Protein AF-A0A7K0CVR2-F1 (afdb_monomer_lite)

Organism: NCBI:txid2585198

Secondary structure (DSSP, 8-state):
----------HHHHHHHHT-TTS-HHHHHHHHHHHHHHHHHHSPPTT--TTTTSS-HHHHHHHHHHHHHHHHHHHHHHHHHHHHHHHHHHHHHHHHHHHHHHHHHHHHHHHHHHHHHHHHHHHHTTPEEPGGG-EE--HHHHHH--SPTTHHHHHHHHHHHHHHHHHHHHHHHHHHHHHHHHHHHT--TT--S--HHHHHHHHTT---SHHHHHHHHHS-SSHHHHHHHHHHHHHHHHHH-TTTTS-S--

Foldseek 3Di:
DPPPPPLPDDLVNLLVVLLDPPDDLVNLVVVLVVLVVVLCVQDPPPPPPPRPPVDDPSRNVSSVSNNVSSVVSSVVVVVVVVVVVVVVLLVVLLVQLLVLVVVLVVCLVVLVVQLVVLVVVLVVVPWDADPLQQTHDDPVCVVPPPDDPCPVVVVNVVSSVSNNVSSVVNVVSLVVSLVSNCVSQQQDPVRDDARVSLLVCLLVVHQPLVSLVVVLVPDDPDPNNVSNVVSNVSNVVSNVCSPPPPPDDD

Radius of gyration: 34.26 Å; chains: 1; bounding box: 83×32×108 Å

Sequence (250 aa):
MSDEIDLSVTLEQYLQVFRQPGLRREELQSLRESVGHFLDIASPPEGQELLRGAIAPDSLSLALQLERALDHALAERDAAEREHQRRVDIRARMIAAMDALDEFMRDMPGLAKKEIAVGTLVLDEGFELLEGGLVRITEAQEAASDLAPGALEDRRAELEDRMSAAVAARAELMLSSIAALREALGYSADGTGMPW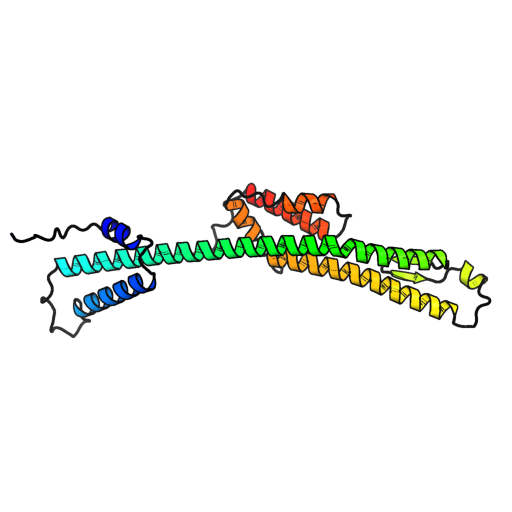VIAELAADGLDVAEPFAGTAAILPDCPLKELLTQIIADAALAQAFPNSHSTEGG

Structure (mmCIF, N/CA/C/O backbone):
data_AF-A0A7K0CVR2-F1
#
_entry.id   AF-A0A7K0CVR2-F1
#
loop_
_atom_site.group_PDB
_atom_site.id
_atom_site.type_symbol
_atom_site.label_atom_id
_atom_site.label_alt_id
_atom_site.label_comp_id
_atom_site.label_asym_id
_atom_site.label_entity_id
_atom_site.label_seq_id
_atom_site.pdbx_PDB_ins_code
_atom_site.Cartn_x
_atom_site.Cartn_y
_atom_site.Cartn_z
_atom_site.occupancy
_atom_site.B_iso_or_equiv
_atom_site.auth_seq_id
_atom_site.auth_comp_id
_atom_site.auth_asym_id
_atom_site.auth_atom_id
_atom_site.pdbx_PDB_model_num
ATOM 1 N N . MET A 1 1 ? 34.428 -14.591 -61.248 1.00 34.22 1 MET A N 1
ATOM 2 C CA . MET A 1 1 ? 33.323 -14.207 -60.353 1.00 34.22 1 MET A CA 1
ATOM 3 C C . MET A 1 1 ? 33.954 -13.988 -59.001 1.00 34.22 1 MET A C 1
ATOM 5 O O . MET A 1 1 ? 34.132 -14.941 -58.258 1.00 34.22 1 MET A O 1
ATOM 9 N N . SER A 1 2 ? 34.448 -12.774 -58.785 1.00 35.22 2 SER A N 1
ATOM 10 C CA . SER A 1 2 ? 34.873 -12.330 -57.465 1.00 35.22 2 SER A CA 1
ATOM 11 C C . SER A 1 2 ? 33.651 -11.629 -56.902 1.00 35.22 2 SER A C 1
ATOM 13 O O . SER A 1 2 ? 33.237 -10.625 -57.476 1.00 35.22 2 SER A O 1
ATOM 15 N N . ASP A 1 3 ? 33.022 -12.228 -55.894 1.00 37.28 3 ASP A N 1
ATOM 16 C CA . ASP A 1 3 ? 32.055 -11.527 -55.053 1.00 37.28 3 ASP A CA 1
ATOM 17 C C . ASP A 1 3 ? 32.840 -10.406 -54.374 1.00 37.28 3 ASP A C 1
ATOM 19 O O . ASP A 1 3 ? 33.599 -10.624 -53.428 1.00 37.28 3 ASP A O 1
ATOM 23 N N . GLU A 1 4 ? 32.764 -9.219 -54.961 1.00 38.03 4 GLU A N 1
ATOM 24 C CA . GLU A 1 4 ? 33.200 -7.986 -54.336 1.00 38.03 4 GLU A CA 1
ATOM 25 C C . GLU A 1 4 ? 32.196 -7.759 -53.207 1.00 38.03 4 GLU A C 1
ATOM 27 O O . GLU A 1 4 ? 31.065 -7.338 -53.438 1.00 38.03 4 GLU A O 1
ATOM 32 N N . ILE A 1 5 ? 32.559 -8.199 -51.998 1.00 45.00 5 ILE A N 1
ATOM 33 C CA . ILE A 1 5 ? 31.788 -7.909 -50.791 1.00 45.00 5 ILE A CA 1
ATOM 34 C C . ILE A 1 5 ? 31.629 -6.391 -50.774 1.00 45.00 5 ILE A C 1
ATOM 36 O O . ILE A 1 5 ? 32.623 -5.671 -50.721 1.00 45.00 5 ILE A O 1
ATOM 40 N N . ASP A 1 6 ? 30.396 -5.912 -50.890 1.00 46.91 6 ASP A N 1
ATOM 41 C CA . ASP A 1 6 ? 30.087 -4.489 -50.887 1.00 46.91 6 ASP A CA 1
ATOM 42 C C . ASP A 1 6 ? 30.310 -3.960 -49.460 1.00 46.91 6 ASP A C 1
ATOM 44 O O . ASP A 1 6 ? 29.455 -4.081 -48.581 1.00 46.91 6 ASP A O 1
ATOM 48 N N . LEU A 1 7 ? 31.527 -3.476 -49.183 1.00 52.12 7 LEU A N 1
ATOM 49 C CA . LEU A 1 7 ? 31.986 -3.069 -47.846 1.00 52.12 7 LEU A CA 1
ATOM 50 C C . LEU A 1 7 ? 31.358 -1.739 -47.380 1.00 52.12 7 LEU A C 1
ATOM 52 O O . LEU A 1 7 ? 31.732 -1.224 -46.328 1.00 52.12 7 LEU A O 1
ATOM 56 N N . SER A 1 8 ? 30.386 -1.175 -48.105 1.00 54.56 8 SER A N 1
ATOM 57 C CA . SER A 1 8 ? 29.612 -0.009 -47.661 1.00 54.56 8 SER A CA 1
ATOM 58 C C . SER A 1 8 ? 28.404 -0.403 -46.804 1.00 54.56 8 SER A C 1
ATOM 60 O O . SER A 1 8 ? 27.292 0.084 -47.023 1.00 54.56 8 SER A O 1
ATOM 62 N N . VAL A 1 9 ? 28.593 -1.298 -45.830 1.00 61.41 9 VAL A N 1
ATOM 63 C CA . VAL A 1 9 ? 27.527 -1.605 -44.870 1.00 61.41 9 VAL A CA 1
ATOM 64 C C . VAL A 1 9 ? 27.327 -0.385 -43.980 1.00 61.41 9 VAL A C 1
ATOM 66 O O . VAL A 1 9 ? 28.235 0.056 -43.280 1.00 61.41 9 VAL A O 1
ATOM 69 N N . THR A 1 10 ? 26.136 0.199 -44.029 1.00 72.56 10 THR A N 1
ATOM 70 C CA . THR A 1 10 ? 25.796 1.350 -43.184 1.00 72.56 10 THR A CA 1
ATOM 71 C C . THR A 1 10 ? 25.536 0.889 -41.748 1.00 72.56 10 THR A C 1
ATOM 73 O O . THR A 1 10 ? 25.015 -0.203 -41.529 1.00 72.56 10 THR A O 1
ATOM 76 N N . LEU A 1 11 ? 25.845 1.731 -40.755 1.00 71.25 11 LEU A N 1
ATOM 77 C CA . LEU A 1 11 ? 25.557 1.470 -39.335 1.00 71.25 11 LEU A CA 1
ATOM 78 C C . LEU A 1 11 ? 24.109 0.980 -39.112 1.00 71.25 11 LEU A C 1
ATOM 80 O O . LEU A 1 11 ? 23.881 0.046 -38.350 1.00 71.25 11 LEU A O 1
ATOM 84 N N . GLU A 1 12 ? 23.146 1.555 -39.837 1.00 74.12 12 GLU A N 1
ATOM 85 C CA . GLU A 1 12 ? 21.726 1.198 -39.746 1.00 74.12 12 GLU A CA 1
ATOM 86 C C . GLU A 1 12 ? 21.432 -0.243 -40.199 1.00 74.12 12 GLU A C 1
ATOM 88 O O . GLU A 1 12 ? 20.576 -0.910 -39.623 1.00 74.12 12 GLU A O 1
ATOM 93 N N . GLN A 1 13 ? 22.168 -0.767 -41.185 1.00 80.69 13 GLN A N 1
ATOM 94 C CA . GLN A 1 13 ? 22.012 -2.155 -41.637 1.00 80.69 13 GLN A CA 1
ATOM 95 C C . GLN A 1 13 ? 22.480 -3.148 -40.566 1.00 80.69 13 GLN A C 1
ATOM 97 O O . GLN A 1 13 ? 21.815 -4.160 -40.345 1.00 80.69 13 GLN A O 1
ATOM 102 N N . TYR A 1 14 ? 23.570 -2.845 -39.851 1.00 79.12 14 TYR A N 1
ATOM 103 C CA . TYR A 1 14 ? 23.990 -3.651 -38.699 1.00 79.12 14 TYR A CA 1
ATOM 104 C C . TYR A 1 14 ? 22.971 -3.578 -37.557 1.00 79.12 14 TYR A C 1
ATOM 106 O O . TYR A 1 14 ? 22.596 -4.612 -37.003 1.00 79.12 14 TYR A O 1
ATOM 114 N N . LEU A 1 15 ? 22.453 -2.384 -37.251 1.00 77.12 15 LEU A N 1
ATOM 115 C CA . LEU A 1 15 ? 21.409 -2.214 -36.237 1.00 77.12 15 LEU A CA 1
ATOM 116 C C . LEU A 1 15 ? 20.141 -3.002 -36.572 1.00 77.12 15 LEU A C 1
ATOM 118 O O . LEU A 1 15 ? 19.571 -3.650 -35.696 1.00 77.12 15 LEU A O 1
ATOM 122 N N . GLN A 1 16 ? 19.717 -3.017 -37.836 1.00 81.44 16 GLN A N 1
ATOM 123 C CA . GLN A 1 16 ? 18.551 -3.787 -38.268 1.00 81.44 16 GLN A CA 1
ATOM 124 C C . GLN A 1 16 ? 18.727 -5.297 -38.038 1.00 81.44 16 GLN A C 1
ATOM 126 O O . GLN A 1 16 ? 17.761 -5.984 -37.701 1.00 81.44 16 GLN A O 1
ATOM 131 N N . VAL A 1 17 ? 19.950 -5.816 -38.187 1.00 82.62 17 VAL A N 1
ATOM 132 C CA . VAL A 1 17 ? 20.270 -7.220 -37.891 1.00 82.62 17 VAL A CA 1
ATOM 133 C C . VAL A 1 17 ? 20.275 -7.471 -36.383 1.00 82.62 17 VAL A C 1
ATOM 135 O O . VAL A 1 17 ? 19.643 -8.421 -35.929 1.00 82.62 17 VAL A O 1
ATOM 138 N N . PHE A 1 18 ? 20.915 -6.614 -35.586 1.00 82.94 18 PHE A N 1
ATOM 139 C CA . PHE A 1 18 ? 21.024 -6.812 -34.134 1.00 82.94 18 PHE A CA 1
ATOM 140 C C . PHE A 1 18 ? 19.723 -6.585 -33.362 1.00 82.94 18 PHE A C 1
ATOM 142 O O . PHE A 1 18 ? 19.547 -7.149 -32.284 1.00 82.94 18 PHE A O 1
ATOM 149 N N . ARG A 1 19 ? 18.779 -5.831 -33.934 1.00 79.50 19 ARG A N 1
ATOM 150 C CA . ARG A 1 19 ? 17.418 -5.664 -33.404 1.00 79.50 19 ARG A CA 1
ATOM 151 C C . ARG A 1 19 ? 16.518 -6.889 -33.630 1.00 79.50 19 ARG A C 1
ATOM 153 O O . ARG A 1 19 ? 15.372 -6.885 -33.183 1.00 79.50 19 ARG A O 1
ATOM 160 N N . GLN A 1 20 ? 16.981 -7.935 -34.323 1.00 81.81 20 GLN A N 1
ATOM 161 C CA . GLN A 1 20 ? 16.156 -9.119 -34.568 1.00 81.81 20 GLN A CA 1
ATOM 162 C C . GLN A 1 20 ? 15.835 -9.869 -33.260 1.00 81.81 20 GLN A C 1
ATOM 164 O O . GLN A 1 20 ? 16.746 -10.226 -32.513 1.00 81.81 20 GLN A O 1
ATOM 169 N N . PRO A 1 21 ? 14.557 -10.214 -33.007 1.00 68.44 21 PRO A N 1
ATOM 170 C CA . PRO A 1 21 ? 14.123 -10.824 -31.745 1.00 68.44 21 PRO A CA 1
ATOM 171 C C . PRO A 1 21 ? 14.673 -12.240 -31.500 1.00 68.44 21 PRO A C 1
ATOM 173 O O . PRO A 1 21 ? 14.582 -12.746 -30.386 1.00 68.44 21 PRO A O 1
ATOM 176 N N . GLY A 1 22 ? 15.236 -12.888 -32.526 1.00 72.38 22 GLY A N 1
ATOM 177 C CA . GLY A 1 22 ? 15.867 -14.204 -32.407 1.00 72.38 22 GLY A CA 1
ATOM 178 C C . GLY A 1 22 ? 17.278 -14.184 -31.810 1.00 72.38 22 GLY A C 1
ATOM 179 O O . GLY A 1 22 ? 17.737 -15.232 -31.366 1.00 72.38 22 GLY A O 1
ATOM 180 N N . LEU A 1 23 ? 17.951 -13.027 -31.779 1.00 78.56 23 LEU A N 1
ATOM 181 C CA . LEU A 1 23 ? 19.291 -12.887 -31.205 1.00 78.56 23 LEU A CA 1
ATOM 182 C C . LEU A 1 23 ? 19.197 -12.677 -29.696 1.00 78.56 23 LEU A C 1
ATOM 184 O O . LEU A 1 23 ? 18.456 -11.814 -29.213 1.00 78.56 23 LEU A O 1
ATOM 188 N N . ARG A 1 24 ? 19.957 -13.449 -28.922 1.00 83.31 24 ARG A N 1
ATOM 189 C CA . ARG A 1 24 ? 20.024 -13.303 -27.462 1.00 83.31 24 ARG A CA 1
ATOM 190 C C . ARG A 1 24 ? 20.999 -12.202 -27.063 1.00 83.31 24 ARG A C 1
ATOM 192 O O . ARG A 1 24 ? 21.928 -11.866 -27.793 1.00 83.31 24 ARG A O 1
ATOM 199 N N . ARG A 1 25 ? 20.802 -11.646 -25.864 1.00 85.12 25 ARG A N 1
ATOM 200 C CA . ARG A 1 25 ? 21.699 -10.627 -25.297 1.00 85.12 25 ARG A CA 1
ATOM 201 C C . ARG A 1 25 ? 23.118 -11.173 -25.157 1.00 85.12 25 ARG A C 1
ATOM 203 O O . ARG A 1 25 ? 24.062 -10.480 -25.517 1.00 85.12 25 ARG A O 1
ATOM 210 N N . GLU A 1 26 ? 23.255 -12.415 -24.683 1.00 86.25 26 GLU A N 1
ATOM 211 C CA . GLU A 1 26 ? 24.569 -13.044 -24.508 1.00 86.25 26 GLU A CA 1
ATOM 212 C C . GLU A 1 26 ? 25.301 -13.227 -25.845 1.00 86.25 26 GLU A C 1
ATOM 214 O O . GLU A 1 26 ? 26.519 -13.091 -25.903 1.00 86.25 26 GLU A O 1
ATOM 219 N N . GLU A 1 27 ? 24.567 -13.482 -26.930 1.00 87.38 27 GLU A N 1
ATOM 220 C CA . GLU A 1 27 ? 25.134 -13.651 -28.273 1.00 87.38 27 GLU A CA 1
ATOM 221 C C . GLU A 1 27 ? 25.658 -12.320 -28.831 1.00 87.38 27 GLU A C 1
ATOM 223 O O . GLU A 1 27 ? 26.767 -12.271 -29.361 1.00 87.38 27 GLU A O 1
ATOM 228 N N . LEU A 1 28 ? 24.910 -11.224 -28.652 1.00 87.00 28 LEU A N 1
ATOM 229 C CA . LEU A 1 28 ? 25.362 -9.876 -29.021 1.00 87.00 28 LEU A CA 1
ATOM 230 C C . LEU A 1 28 ? 26.566 -9.429 -28.181 1.00 87.00 28 LEU A C 1
ATOM 232 O O . LEU A 1 28 ? 27.507 -8.844 -28.714 1.00 87.00 28 LEU A O 1
ATOM 236 N N . GLN A 1 29 ? 26.564 -9.740 -26.883 1.00 88.75 29 GLN A N 1
ATOM 237 C CA . GLN A 1 29 ? 27.679 -9.431 -25.993 1.00 88.75 29 GLN A CA 1
ATOM 238 C C . GLN A 1 29 ? 28.938 -10.230 -26.362 1.00 88.75 29 GLN A C 1
ATOM 240 O O . GLN A 1 29 ? 30.017 -9.652 -26.464 1.00 88.75 29 GLN A O 1
ATOM 245 N N . SER A 1 30 ? 28.804 -11.529 -26.639 1.00 90.50 30 SER A N 1
ATOM 246 C CA . SER A 1 30 ? 29.920 -12.374 -27.079 1.00 90.50 30 SER A CA 1
ATOM 247 C C . SER A 1 30 ? 30.492 -11.915 -28.425 1.00 90.50 30 SER A C 1
ATOM 249 O O . SER A 1 30 ? 31.713 -11.902 -28.615 1.00 90.50 30 SER A O 1
ATOM 251 N N . LEU A 1 31 ? 29.631 -11.473 -29.349 1.00 88.81 31 LEU A N 1
ATOM 252 C CA . LEU A 1 31 ? 30.065 -10.881 -30.612 1.00 88.81 31 LEU A CA 1
ATOM 253 C C . LEU A 1 31 ? 30.820 -9.564 -30.378 1.00 88.81 31 LEU A C 1
ATOM 255 O O . LEU A 1 31 ? 31.876 -9.362 -30.971 1.00 88.81 31 LEU A O 1
ATOM 259 N N . ARG A 1 32 ? 30.344 -8.708 -29.467 1.00 90.75 32 ARG A N 1
ATOM 260 C CA . ARG A 1 32 ? 31.012 -7.453 -29.088 1.00 90.75 32 ARG A CA 1
ATOM 261 C C . ARG A 1 32 ? 32.386 -7.693 -28.466 1.00 90.75 32 ARG A C 1
ATOM 263 O O . ARG A 1 32 ? 33.350 -7.047 -28.857 1.00 90.75 32 ARG A O 1
ATOM 270 N N . GLU A 1 33 ? 32.498 -8.664 -27.564 1.00 89.81 33 GLU A N 1
ATOM 271 C CA . GLU A 1 33 ? 33.773 -9.078 -26.963 1.00 89.81 33 GLU A CA 1
ATOM 272 C C . GLU A 1 33 ? 34.749 -9.631 -28.016 1.00 89.81 33 GLU A C 1
ATOM 274 O O . GLU A 1 33 ? 35.937 -9.308 -27.996 1.00 89.81 33 GLU A O 1
ATOM 279 N N . SER A 1 34 ? 34.248 -10.400 -28.986 1.00 89.12 34 SER A N 1
ATOM 280 C CA . SER A 1 34 ? 35.060 -10.940 -30.086 1.00 89.12 34 SER A CA 1
ATOM 281 C C . SER A 1 34 ? 35.570 -9.844 -31.029 1.00 89.12 34 SER A C 1
ATOM 283 O O . SER A 1 34 ? 36.726 -9.883 -31.456 1.00 89.12 34 SER A O 1
ATOM 285 N N . VAL A 1 35 ? 34.728 -8.851 -31.343 1.00 87.31 35 VAL A N 1
ATOM 286 C CA . VAL A 1 35 ? 35.104 -7.679 -32.151 1.00 87.31 35 VAL A CA 1
ATOM 287 C C . VAL A 1 35 ? 36.103 -6.799 -31.401 1.00 87.31 35 VAL A C 1
ATOM 289 O O . VAL A 1 35 ? 37.097 -6.392 -31.995 1.00 87.31 35 VAL A O 1
ATOM 292 N N . GLY A 1 36 ? 35.904 -6.581 -30.099 1.00 84.94 36 GLY A N 1
ATOM 293 C CA . GLY A 1 36 ? 36.853 -5.863 -29.245 1.00 84.94 36 GLY A CA 1
ATOM 294 C C . GLY A 1 36 ? 38.226 -6.535 -29.217 1.00 84.94 36 GLY A C 1
ATOM 295 O O . GLY A 1 36 ? 39.231 -5.895 -29.501 1.00 84.94 36 GLY A O 1
ATOM 296 N N . HIS A 1 37 ? 38.276 -7.857 -29.025 1.00 84.81 37 HIS A N 1
ATOM 297 C CA . HIS A 1 37 ? 39.534 -8.609 -29.066 1.00 84.81 37 HIS A CA 1
ATOM 298 C C . HIS A 1 37 ? 40.230 -8.529 -30.439 1.00 84.81 37 HIS A C 1
ATOM 300 O O . HIS A 1 37 ? 41.457 -8.463 -30.522 1.00 84.81 37 HIS A O 1
ATOM 306 N N . PHE A 1 38 ? 39.468 -8.517 -31.539 1.00 84.12 38 PHE A N 1
ATOM 307 C CA . PHE A 1 38 ? 40.026 -8.271 -32.871 1.00 84.12 38 PHE A CA 1
ATOM 308 C C . PHE A 1 38 ? 40.613 -6.857 -32.994 1.00 84.12 38 PHE A C 1
ATOM 310 O O . PHE A 1 38 ? 41.711 -6.705 -33.530 1.00 84.12 38 PHE A O 1
ATOM 317 N N . LEU A 1 39 ? 39.920 -5.838 -32.482 1.00 82.25 39 LEU A N 1
ATOM 318 C CA . LEU A 1 39 ? 40.390 -4.451 -32.477 1.00 82.25 39 LEU A CA 1
ATOM 319 C C . LEU A 1 39 ? 41.645 -4.265 -31.610 1.00 82.25 39 LEU A C 1
ATOM 321 O O . LEU A 1 39 ? 42.572 -3.581 -32.045 1.00 82.25 39 LEU A O 1
ATOM 325 N N . ASP A 1 40 ? 41.721 -4.938 -30.461 1.00 81.12 40 ASP A N 1
ATOM 326 C CA . ASP A 1 40 ? 42.890 -4.944 -29.572 1.00 81.12 40 ASP A CA 1
ATOM 327 C C . ASP A 1 40 ? 44.127 -5.552 -30.255 1.00 81.12 40 ASP A C 1
ATOM 329 O O . ASP A 1 40 ? 45.239 -5.035 -30.131 1.00 81.12 40 ASP A O 1
ATOM 333 N N . ILE A 1 41 ? 43.940 -6.629 -31.031 1.00 78.25 41 ILE A N 1
ATOM 334 C CA . ILE A 1 41 ? 45.005 -7.224 -31.856 1.00 78.25 41 ILE A CA 1
ATOM 335 C C . ILE A 1 41 ? 45.385 -6.296 -33.016 1.00 78.25 41 ILE A C 1
ATOM 337 O O . ILE A 1 41 ? 46.560 -6.204 -33.382 1.00 78.25 41 ILE A O 1
ATOM 341 N N . ALA A 1 42 ? 44.399 -5.628 -33.618 1.00 68.81 42 ALA A N 1
ATOM 342 C CA . ALA A 1 42 ? 44.589 -4.783 -34.791 1.00 68.81 42 ALA A CA 1
ATOM 343 C C . ALA A 1 42 ? 45.258 -3.438 -34.483 1.00 68.81 42 ALA A C 1
ATOM 345 O O . ALA A 1 42 ? 45.947 -2.882 -35.341 1.00 68.81 42 ALA A O 1
ATOM 346 N N . SER A 1 43 ? 45.068 -2.930 -33.266 1.00 66.44 43 SER A N 1
ATOM 347 C CA . SER A 1 43 ? 45.630 -1.672 -32.772 1.00 66.44 43 SER A CA 1
ATOM 348 C C . SER A 1 43 ? 46.369 -1.905 -31.449 1.00 66.44 43 SER A C 1
ATOM 350 O O . SER A 1 43 ? 45.892 -1.475 -30.399 1.00 66.44 43 SER A O 1
ATOM 352 N N . PRO A 1 44 ? 47.536 -2.578 -31.468 1.00 61.44 44 PRO A N 1
ATOM 353 C CA . PRO A 1 44 ? 48.254 -2.902 -30.243 1.00 61.44 44 PRO A CA 1
ATOM 354 C C . PRO A 1 44 ? 48.713 -1.631 -29.497 1.00 61.44 44 PRO A C 1
ATOM 356 O O . PRO A 1 44 ? 49.022 -0.617 -30.138 1.00 61.44 44 PRO A O 1
ATOM 359 N N . PRO A 1 45 ? 48.806 -1.673 -28.153 1.00 59.41 45 PRO A N 1
ATOM 360 C CA . PRO A 1 45 ? 49.274 -0.550 -27.342 1.00 59.41 45 PRO A CA 1
ATOM 361 C C . PRO A 1 45 ? 50.716 -0.142 -27.689 1.00 59.41 45 PRO A C 1
ATOM 363 O O . PRO A 1 45 ? 51.509 -0.944 -28.196 1.00 59.41 45 PRO A O 1
ATOM 366 N N . GLU A 1 46 ? 51.065 1.121 -27.411 1.00 56.19 46 GLU A N 1
ATOM 367 C CA . GLU A 1 46 ? 52.389 1.680 -27.713 1.00 56.19 46 GLU A CA 1
ATOM 368 C C . GLU A 1 46 ? 53.514 0.791 -27.147 1.00 56.19 46 GLU A C 1
ATOM 370 O O . GLU A 1 46 ? 53.596 0.558 -25.943 1.00 56.19 46 GLU A O 1
ATOM 375 N N . GLY A 1 47 ? 54.372 0.267 -28.035 1.00 56.81 47 GLY A N 1
ATOM 376 C CA . GLY A 1 47 ? 55.498 -0.611 -27.684 1.00 56.81 47 GLY A CA 1
ATOM 377 C C . GLY A 1 47 ? 55.418 -2.054 -28.206 1.00 56.81 47 GLY A C 1
ATOM 378 O O . GLY A 1 47 ? 56.403 -2.779 -28.086 1.00 56.81 47 GLY A O 1
ATOM 379 N N . GLN A 1 48 ? 54.308 -2.482 -28.822 1.00 55.09 48 GLN A N 1
ATOM 380 C CA . GLN A 1 48 ? 54.190 -3.789 -29.495 1.00 55.09 48 GLN A CA 1
ATOM 381 C C . GLN A 1 48 ? 54.028 -3.611 -31.016 1.00 55.09 48 GLN A C 1
ATOM 383 O O . GLN A 1 48 ? 52.929 -3.600 -31.559 1.00 55.09 48 GLN A O 1
ATOM 388 N N . GLU A 1 49 ? 55.144 -3.433 -31.729 1.00 53.47 49 GLU A N 1
ATOM 389 C CA . GLU A 1 49 ? 55.156 -3.019 -33.147 1.00 53.47 49 GLU A CA 1
ATOM 390 C C . GLU A 1 49 ? 54.946 -4.148 -34.178 1.00 53.47 49 GLU A C 1
ATOM 392 O O . GLU A 1 49 ? 54.904 -3.881 -35.377 1.00 53.47 49 GLU A O 1
ATOM 397 N N . LEU A 1 50 ? 54.796 -5.408 -33.761 1.00 52.59 50 LEU A N 1
ATOM 398 C CA . LEU A 1 50 ? 54.911 -6.567 -34.666 1.00 52.59 50 LEU A CA 1
ATOM 399 C C . LEU A 1 50 ? 53.759 -6.749 -35.679 1.00 52.59 50 LEU A C 1
ATOM 401 O O . LEU A 1 50 ? 53.904 -7.554 -36.595 1.00 52.59 50 LEU A O 1
ATOM 405 N N . LEU A 1 51 ? 52.642 -6.018 -35.556 1.00 54.09 51 LEU A N 1
ATOM 406 C CA . LEU A 1 51 ? 51.458 -6.176 -36.424 1.00 54.09 51 LEU A CA 1
ATOM 407 C C . LEU A 1 51 ? 50.954 -4.876 -37.076 1.00 54.09 51 LEU A C 1
ATOM 409 O O . LEU A 1 51 ? 49.961 -4.908 -37.808 1.00 54.09 51 LEU A O 1
ATOM 413 N N . ARG A 1 52 ? 51.637 -3.736 -36.873 1.00 50.84 52 ARG A N 1
ATOM 414 C CA . ARG A 1 52 ? 51.265 -2.463 -37.518 1.00 50.84 52 ARG A CA 1
ATOM 415 C C . ARG A 1 52 ? 51.380 -2.603 -39.043 1.00 50.84 52 ARG A C 1
ATOM 417 O O . ARG A 1 52 ? 52.476 -2.585 -39.591 1.00 50.84 52 ARG A O 1
ATOM 424 N N . GLY A 1 53 ? 50.236 -2.740 -39.715 1.00 54.59 53 GLY A N 1
ATOM 425 C CA . GLY A 1 53 ? 50.124 -2.825 -41.177 1.00 54.59 53 GLY A CA 1
ATOM 426 C C . GLY A 1 53 ? 49.693 -4.184 -41.747 1.00 54.59 53 GLY A C 1
ATOM 427 O O . GLY A 1 53 ? 49.584 -4.298 -42.964 1.00 54.59 53 GLY A O 1
ATOM 428 N N . ALA A 1 54 ? 49.423 -5.201 -40.917 1.00 60.19 54 ALA A N 1
ATOM 429 C CA . ALA A 1 54 ? 48.967 -6.518 -41.391 1.00 60.19 54 ALA A CA 1
ATOM 430 C C . ALA A 1 54 ? 47.458 -6.586 -41.710 1.00 60.19 54 ALA A C 1
ATOM 432 O O . ALA A 1 54 ? 47.005 -7.530 -42.356 1.00 60.19 54 ALA A O 1
ATOM 433 N N . ILE A 1 55 ? 46.678 -5.601 -41.258 1.00 64.50 55 ILE A N 1
ATOM 434 C CA . ILE A 1 55 ? 45.218 -5.564 -41.395 1.00 64.50 55 ILE A CA 1
ATOM 435 C C . ILE A 1 55 ? 44.835 -4.422 -42.331 1.00 64.50 55 ILE A C 1
ATOM 437 O O . ILE A 1 55 ? 45.332 -3.302 -42.197 1.00 64.50 55 ILE A O 1
ATOM 441 N N . ALA A 1 56 ? 43.956 -4.716 -43.290 1.00 73.69 56 ALA A N 1
ATOM 442 C CA . ALA A 1 56 ? 43.473 -3.729 -44.241 1.00 73.69 56 ALA A CA 1
ATOM 443 C C . ALA A 1 56 ? 42.684 -2.615 -43.513 1.00 73.69 56 ALA A C 1
ATOM 445 O O . ALA A 1 56 ? 41.857 -2.931 -42.651 1.00 73.69 56 ALA A O 1
ATOM 446 N N . PRO A 1 57 ? 42.881 -1.329 -43.865 1.00 71.44 57 PRO A N 1
ATOM 447 C CA . PRO A 1 57 ? 42.140 -0.206 -43.280 1.00 71.44 57 PRO A CA 1
ATOM 448 C C . PRO A 1 57 ? 40.614 -0.381 -43.323 1.00 71.44 57 PRO A C 1
ATOM 450 O O . PRO A 1 57 ? 39.920 -0.003 -42.380 1.00 71.44 57 PRO A O 1
ATOM 453 N N . ASP A 1 58 ? 40.102 -1.022 -44.374 1.00 73.44 58 ASP A N 1
ATOM 454 C CA . ASP A 1 58 ? 38.672 -1.286 -44.545 1.00 73.44 58 ASP A CA 1
ATOM 455 C C . ASP A 1 58 ? 38.146 -2.303 -43.520 1.00 73.44 58 ASP A C 1
ATOM 457 O O . ASP A 1 58 ? 37.071 -2.114 -42.954 1.00 73.44 58 ASP A O 1
ATOM 461 N N . SER A 1 59 ? 38.931 -3.338 -43.194 1.00 73.69 59 SER A N 1
ATOM 462 C CA . SER A 1 59 ? 38.592 -4.312 -42.146 1.00 73.69 59 SER A CA 1
ATOM 463 C C . SER A 1 59 ? 38.534 -3.669 -40.760 1.00 73.69 59 SER A C 1
ATOM 465 O O . SER A 1 59 ? 37.658 -4.001 -39.965 1.00 73.69 59 SER A O 1
ATOM 467 N N . LEU A 1 60 ? 39.442 -2.728 -40.477 1.00 78.69 60 LEU A N 1
ATOM 468 C CA . LEU A 1 60 ? 39.439 -1.974 -39.222 1.00 78.69 60 LEU A CA 1
ATOM 469 C C . LEU A 1 60 ? 38.221 -1.042 -39.135 1.00 78.69 60 LEU A C 1
ATOM 471 O O . LEU A 1 60 ? 37.556 -0.988 -38.103 1.00 78.69 60 LEU A O 1
ATOM 475 N N . SER A 1 61 ? 37.901 -0.343 -40.227 1.00 80.75 61 SER A N 1
ATOM 476 C CA . SER A 1 61 ? 36.725 0.530 -40.316 1.00 80.75 61 SER A CA 1
ATOM 477 C C . SER A 1 61 ? 35.425 -0.240 -40.065 1.00 80.75 61 SER A C 1
ATOM 479 O O . SER A 1 61 ? 34.592 0.191 -39.267 1.00 80.75 61 SER A O 1
ATOM 481 N N . LEU A 1 62 ? 35.273 -1.416 -40.681 1.00 81.25 62 LEU A N 1
ATOM 482 C CA . LEU A 1 62 ? 34.104 -2.275 -40.485 1.00 81.25 62 LEU A CA 1
ATOM 483 C C . LEU A 1 62 ? 34.001 -2.797 -39.056 1.00 81.25 62 LEU A C 1
ATOM 485 O O . LEU A 1 62 ? 32.914 -2.768 -38.489 1.00 81.25 62 LEU A O 1
ATOM 489 N N . ALA A 1 63 ? 35.113 -3.230 -38.458 1.00 82.56 63 ALA A N 1
ATOM 490 C CA . ALA A 1 63 ? 35.123 -3.690 -37.073 1.00 82.56 63 ALA A CA 1
ATOM 491 C C . ALA A 1 63 ? 34.701 -2.578 -36.094 1.00 82.56 63 ALA A C 1
ATOM 493 O O . ALA A 1 63 ? 33.887 -2.829 -35.211 1.00 82.56 63 ALA A O 1
ATOM 494 N N . LEU A 1 64 ? 35.155 -1.336 -36.300 1.00 83.69 64 LEU A N 1
ATOM 495 C CA . LEU A 1 64 ? 34.734 -0.181 -35.493 1.00 83.69 64 LEU A CA 1
ATOM 496 C C . LEU A 1 64 ? 33.252 0.178 -35.693 1.00 83.69 64 LEU A C 1
ATOM 498 O O . LEU A 1 64 ? 32.568 0.575 -34.750 1.00 83.69 64 LEU A O 1
ATOM 502 N N . GLN A 1 65 ? 32.732 0.070 -36.919 1.00 84.12 65 GLN A N 1
ATOM 503 C CA . GLN A 1 65 ? 31.304 0.285 -37.184 1.00 84.12 65 GLN A CA 1
ATOM 504 C C . GLN A 1 65 ? 30.440 -0.812 -36.554 1.00 84.12 65 GLN A C 1
ATOM 506 O O . GLN A 1 65 ? 29.381 -0.515 -36.002 1.00 84.12 65 GLN A O 1
ATOM 511 N N . LEU A 1 66 ? 30.913 -2.058 -36.599 1.00 85.25 66 LEU A N 1
ATOM 512 C CA . LEU A 1 66 ? 30.271 -3.214 -35.987 1.00 85.25 66 LEU A CA 1
ATOM 513 C C . LEU A 1 66 ? 30.237 -3.091 -34.460 1.00 85.25 66 LEU A C 1
ATOM 515 O O . LEU A 1 66 ? 29.184 -3.290 -33.864 1.00 85.25 66 LEU A O 1
ATOM 519 N N . GLU A 1 67 ? 31.353 -2.703 -33.838 1.00 86.69 67 GLU A N 1
ATOM 520 C CA . GLU A 1 67 ? 31.446 -2.436 -32.397 1.00 86.69 67 GLU A CA 1
ATOM 521 C C . GLU A 1 67 ? 30.424 -1.377 -31.963 1.00 86.69 67 GLU A C 1
ATOM 523 O O . GLU A 1 67 ? 29.627 -1.617 -31.058 1.00 86.69 67 GLU A O 1
ATOM 528 N N . ARG A 1 68 ? 30.362 -0.239 -32.668 1.00 86.12 68 ARG A N 1
ATOM 529 C CA . ARG A 1 68 ? 29.391 0.829 -32.375 1.00 86.12 68 ARG A CA 1
ATOM 530 C C . ARG A 1 68 ? 27.943 0.375 -32.539 1.00 86.12 68 ARG A C 1
ATOM 532 O O . ARG A 1 68 ? 27.095 0.750 -31.733 1.00 86.12 68 ARG A O 1
ATOM 539 N N . ALA A 1 69 ? 27.648 -0.409 -33.577 1.00 86.38 69 ALA A N 1
ATOM 540 C CA . ALA A 1 69 ? 26.313 -0.965 -33.782 1.00 86.38 69 ALA A CA 1
ATOM 541 C C . ALA A 1 69 ? 25.926 -1.934 -32.654 1.00 86.38 69 ALA A C 1
ATOM 543 O O . ALA A 1 69 ? 24.787 -1.904 -32.190 1.00 86.38 69 ALA A O 1
ATOM 544 N N . LEU A 1 70 ? 26.865 -2.762 -32.190 1.00 87.44 70 LEU A N 1
ATOM 545 C CA . LEU A 1 70 ? 26.650 -3.694 -31.083 1.00 87.44 70 LEU A CA 1
ATOM 546 C C . LEU A 1 70 ? 26.439 -2.966 -29.756 1.00 87.44 70 LEU A C 1
ATOM 548 O O . LEU A 1 70 ? 25.489 -3.286 -29.047 1.00 87.44 70 LEU A O 1
ATOM 552 N N . ASP A 1 71 ? 27.262 -1.963 -29.447 1.00 88.25 71 ASP A N 1
ATOM 553 C CA . ASP A 1 71 ? 27.109 -1.146 -28.238 1.00 88.25 71 ASP A CA 1
ATOM 554 C C . ASP A 1 71 ? 25.746 -0.439 -28.215 1.00 88.25 71 ASP A C 1
ATOM 556 O O . ASP A 1 71 ? 25.059 -0.435 -27.193 1.00 88.25 71 ASP A O 1
ATOM 560 N N . HIS A 1 72 ? 25.311 0.108 -29.354 1.00 86.25 72 HIS A N 1
ATOM 561 C CA . HIS A 1 72 ? 24.006 0.756 -29.460 1.00 86.25 72 HIS A CA 1
ATOM 562 C C . HIS A 1 72 ? 22.850 -0.240 -29.306 1.00 86.25 72 HIS A C 1
ATOM 564 O O . HIS A 1 72 ? 21.937 0.004 -28.522 1.00 86.25 72 HIS A O 1
ATOM 570 N N . ALA A 1 73 ? 22.902 -1.388 -29.989 1.00 85.56 73 ALA A N 1
ATOM 571 C CA . ALA A 1 73 ? 21.868 -2.416 -29.886 1.00 85.56 73 ALA A CA 1
ATOM 572 C C . ALA A 1 73 ? 21.769 -3.010 -28.466 1.00 85.56 73 ALA A C 1
ATOM 574 O O . ALA A 1 73 ? 20.667 -3.263 -27.974 1.00 85.56 73 ALA A O 1
ATOM 575 N N . LEU A 1 74 ? 22.902 -3.203 -27.780 1.00 86.81 74 LEU A N 1
ATOM 576 C CA . LEU A 1 74 ? 22.934 -3.633 -26.379 1.00 86.81 74 LEU A CA 1
ATOM 577 C C . LEU A 1 74 ? 22.340 -2.565 -25.453 1.00 86.81 74 LEU A C 1
ATOM 579 O O . LEU A 1 74 ? 21.530 -2.901 -24.593 1.00 86.81 74 LEU A O 1
ATOM 583 N N . ALA A 1 75 ? 22.671 -1.287 -25.658 1.00 87.88 75 ALA A N 1
ATOM 584 C CA . ALA A 1 75 ? 22.111 -0.188 -24.877 1.00 87.88 75 ALA A CA 1
ATOM 585 C C . ALA A 1 75 ? 20.591 -0.038 -25.073 1.00 87.88 75 ALA A C 1
ATOM 587 O O . ALA A 1 75 ? 19.866 0.129 -24.090 1.00 87.88 75 ALA A O 1
ATOM 588 N N . GLU A 1 76 ? 20.096 -0.139 -26.314 1.00 86.31 76 GLU A N 1
ATOM 589 C CA . GLU A 1 76 ? 18.658 -0.153 -26.624 1.00 86.31 76 GLU A CA 1
ATOM 590 C C . GLU A 1 76 ? 17.956 -1.318 -25.918 1.00 86.31 76 GLU A C 1
ATOM 592 O O . GLU A 1 76 ? 16.902 -1.137 -25.307 1.00 86.31 76 GLU A O 1
ATOM 597 N N . ARG A 1 77 ? 18.558 -2.512 -25.951 1.00 85.19 77 ARG A N 1
ATOM 598 C CA . ARG A 1 77 ? 18.000 -3.702 -25.306 1.00 85.19 77 ARG A CA 1
ATOM 599 C C . ARG A 1 77 ? 17.982 -3.585 -23.787 1.00 85.19 77 ARG A C 1
ATOM 601 O O . ARG A 1 77 ? 16.960 -3.878 -23.178 1.00 85.19 77 ARG A O 1
ATOM 608 N N . ASP A 1 78 ? 19.073 -3.131 -23.179 1.00 85.44 78 ASP A N 1
ATOM 609 C CA . ASP A 1 78 ? 19.152 -2.929 -21.731 1.00 85.44 78 ASP A CA 1
ATOM 610 C C . ASP A 1 78 ? 18.187 -1.817 -21.275 1.00 85.44 78 ASP A C 1
ATOM 612 O O . ASP A 1 78 ? 17.654 -1.873 -20.168 1.00 85.44 78 ASP A O 1
ATOM 616 N N . ALA A 1 79 ? 17.923 -0.806 -22.112 1.00 84.56 79 ALA A N 1
ATOM 617 C CA . ALA A 1 79 ? 16.881 0.190 -21.858 1.00 84.56 79 ALA A CA 1
ATOM 618 C C . ALA A 1 79 ? 15.472 -0.410 -21.946 1.00 84.56 79 ALA A C 1
ATOM 620 O O . ALA A 1 79 ? 14.667 -0.190 -21.043 1.00 84.56 79 ALA A O 1
ATOM 621 N N . ALA A 1 80 ? 15.191 -1.202 -22.982 1.00 81.00 80 ALA A N 1
ATOM 622 C CA . ALA A 1 80 ? 13.908 -1.878 -23.147 1.00 81.00 80 ALA A CA 1
ATOM 623 C C . ALA A 1 80 ? 13.625 -2.881 -22.015 1.00 81.00 80 ALA A C 1
ATOM 625 O O . ALA A 1 80 ? 12.490 -2.961 -21.549 1.00 81.00 80 ALA A O 1
ATOM 626 N N . GLU A 1 81 ? 14.644 -3.603 -21.544 1.00 82.25 81 GLU A N 1
ATOM 627 C CA . GLU A 1 81 ? 14.534 -4.536 -20.417 1.00 82.25 81 GLU A CA 1
ATOM 628 C C . GLU A 1 81 ? 14.268 -3.794 -19.104 1.00 82.25 81 GLU A C 1
ATOM 630 O O . GLU A 1 81 ? 13.345 -4.147 -18.374 1.00 82.25 81 GLU A O 1
ATOM 635 N N . ARG A 1 82 ? 15.016 -2.714 -18.824 1.00 80.88 82 ARG A N 1
ATOM 636 C CA . ARG A 1 82 ? 14.760 -1.857 -17.654 1.00 80.88 82 ARG A CA 1
ATOM 637 C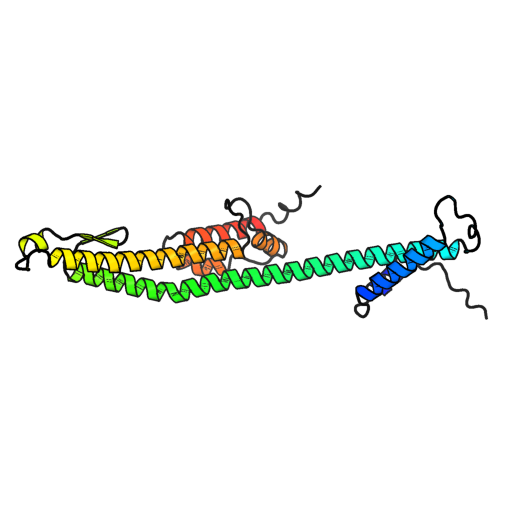 C . ARG A 1 82 ? 13.342 -1.304 -17.672 1.00 80.88 82 ARG A C 1
ATOM 639 O O . ARG A 1 82 ? 12.668 -1.334 -16.649 1.00 80.88 82 ARG A O 1
ATOM 646 N N . GLU A 1 83 ? 12.882 -0.853 -18.830 1.00 81.44 83 GLU A N 1
ATOM 647 C CA . GLU A 1 83 ? 11.530 -0.334 -19.010 1.00 81.44 83 GLU A CA 1
ATOM 648 C C . GLU A 1 83 ? 10.461 -1.433 -18.868 1.00 81.44 83 GLU A C 1
ATOM 650 O O . GLU A 1 83 ? 9.414 -1.229 -18.256 1.00 81.44 83 GLU A O 1
ATOM 655 N N . HIS A 1 84 ? 10.718 -2.646 -19.365 1.00 74.56 84 HIS A N 1
ATOM 656 C CA . HIS A 1 84 ? 9.839 -3.787 -19.119 1.00 74.56 84 HIS A CA 1
ATOM 657 C C . HIS A 1 84 ? 9.748 -4.123 -17.627 1.00 74.56 84 HIS A C 1
ATOM 659 O O . HIS A 1 84 ? 8.642 -4.207 -17.090 1.00 74.56 84 HIS A O 1
ATOM 665 N N . GLN A 1 85 ? 10.890 -4.250 -16.951 1.00 78.62 85 GLN A N 1
ATOM 666 C CA . GLN A 1 85 ? 10.955 -4.540 -15.522 1.00 78.62 85 GLN A CA 1
ATOM 667 C C . GLN A 1 85 ? 10.248 -3.462 -14.697 1.00 78.62 85 GLN A C 1
ATOM 669 O O . GLN A 1 85 ? 9.523 -3.776 -13.755 1.00 78.62 85 GLN A O 1
ATOM 674 N N . ARG A 1 86 ? 10.405 -2.196 -15.087 1.00 83.00 86 ARG A N 1
ATOM 675 C CA . ARG A 1 86 ? 9.728 -1.058 -14.469 1.00 83.00 86 ARG A CA 1
ATOM 676 C C . ARG A 1 86 ? 8.209 -1.152 -14.595 1.00 83.00 86 ARG A C 1
ATOM 678 O O . ARG A 1 86 ? 7.510 -1.007 -13.599 1.00 83.00 86 ARG A O 1
ATOM 685 N N . ARG A 1 87 ? 7.690 -1.483 -15.781 1.00 82.50 87 ARG A N 1
ATOM 686 C CA . ARG A 1 87 ? 6.247 -1.709 -15.990 1.00 82.50 87 ARG A CA 1
ATOM 687 C C . ARG A 1 87 ? 5.710 -2.901 -15.200 1.00 82.50 87 ARG A C 1
ATOM 689 O O . ARG A 1 87 ? 4.583 -2.853 -14.708 1.00 82.50 87 ARG A O 1
ATOM 696 N N . VAL A 1 88 ? 6.498 -3.970 -15.075 1.00 81.38 88 VAL A N 1
ATOM 697 C CA . VAL A 1 88 ? 6.145 -5.123 -14.233 1.00 81.38 88 VAL A CA 1
ATOM 698 C C . VAL A 1 88 ? 6.072 -4.714 -12.760 1.00 81.38 88 VAL A C 1
ATOM 700 O O . VAL A 1 88 ? 5.102 -5.075 -12.096 1.00 81.38 88 VAL A O 1
ATOM 703 N N . ASP A 1 89 ? 7.032 -3.924 -12.272 1.00 90.69 89 ASP A N 1
ATOM 704 C CA . ASP A 1 89 ? 7.040 -3.419 -10.893 1.00 90.69 89 ASP A CA 1
ATOM 705 C C . ASP A 1 89 ? 5.841 -2.500 -10.615 1.00 90.69 89 ASP A C 1
ATOM 707 O O . ASP A 1 89 ? 5.110 -2.718 -9.652 1.00 90.69 89 ASP A O 1
ATOM 711 N N . ILE A 1 90 ? 5.549 -1.549 -11.511 1.00 91.00 90 ILE A N 1
ATOM 712 C CA . ILE A 1 90 ? 4.364 -0.675 -11.424 1.00 91.00 90 ILE A CA 1
ATOM 713 C C . ILE A 1 90 ? 3.079 -1.503 -11.316 1.00 91.00 90 ILE A C 1
ATOM 715 O O . ILE A 1 90 ? 2.234 -1.242 -10.458 1.00 91.00 90 ILE A O 1
ATOM 719 N N . ARG A 1 91 ? 2.928 -2.534 -12.157 1.00 89.38 91 ARG A N 1
ATOM 720 C CA . ARG A 1 91 ? 1.756 -3.415 -12.106 1.00 89.38 91 ARG A CA 1
ATOM 721 C C . ARG A 1 91 ? 1.669 -4.161 -10.776 1.00 89.38 91 ARG A C 1
ATOM 723 O O . ARG A 1 91 ? 0.593 -4.199 -10.188 1.00 89.38 91 ARG A O 1
ATOM 730 N N . ALA A 1 92 ? 2.766 -4.765 -10.322 1.00 92.56 92 ALA A N 1
ATOM 731 C CA . ALA A 1 92 ? 2.800 -5.508 -9.063 1.00 92.56 92 ALA A CA 1
ATOM 732 C C . ALA A 1 92 ? 2.438 -4.607 -7.872 1.00 92.56 92 ALA A C 1
ATOM 734 O O . ALA A 1 92 ? 1.660 -4.999 -7.007 1.00 92.56 92 ALA A O 1
ATOM 735 N N . ARG A 1 93 ? 2.934 -3.370 -7.881 1.00 95.12 93 ARG A N 1
ATOM 736 C CA . ARG A 1 93 ? 2.638 -2.344 -6.881 1.00 95.12 93 ARG A CA 1
ATOM 737 C C . ARG A 1 93 ? 1.183 -1.904 -6.885 1.00 95.12 93 ARG A C 1
ATOM 739 O O . ARG A 1 93 ? 0.586 -1.796 -5.821 1.00 95.12 93 ARG A O 1
ATOM 746 N N . MET A 1 94 ? 0.589 -1.704 -8.059 1.00 93.12 94 MET A N 1
ATOM 747 C CA . MET A 1 94 ? -0.834 -1.376 -8.146 1.00 93.12 94 MET A CA 1
ATOM 748 C C . MET A 1 94 ? -1.708 -2.525 -7.627 1.00 93.12 94 MET A C 1
ATOM 750 O O . MET A 1 94 ? -2.659 -2.284 -6.893 1.00 93.12 94 MET A O 1
ATOM 754 N N . ILE A 1 95 ? -1.357 -3.775 -7.949 1.00 93.44 95 ILE A N 1
ATOM 755 C CA . ILE A 1 95 ? -2.043 -4.954 -7.397 1.00 93.44 95 ILE A CA 1
ATOM 756 C C . ILE A 1 95 ? -1.934 -4.961 -5.869 1.00 93.44 95 ILE A C 1
ATOM 758 O O . ILE A 1 95 ? -2.957 -5.053 -5.204 1.00 93.44 95 ILE A O 1
ATOM 762 N N . ALA A 1 96 ? -0.736 -4.760 -5.313 1.00 95.81 96 ALA A N 1
ATOM 763 C CA . ALA A 1 96 ? -0.539 -4.704 -3.864 1.00 95.81 96 ALA A CA 1
ATOM 764 C C . ALA A 1 96 ? -1.356 -3.583 -3.191 1.00 95.81 96 ALA A C 1
ATOM 766 O O . ALA A 1 96 ? -1.917 -3.789 -2.118 1.00 95.81 96 ALA A O 1
ATOM 767 N N . ALA A 1 97 ? -1.465 -2.412 -3.828 1.00 95.31 97 ALA A N 1
ATOM 768 C CA . ALA A 1 97 ? -2.288 -1.312 -3.327 1.00 95.31 97 ALA A CA 1
ATOM 769 C C . ALA A 1 97 ? -3.785 -1.676 -3.304 1.00 95.31 97 ALA A C 1
ATOM 771 O O . ALA A 1 97 ? -4.482 -1.386 -2.330 1.00 95.31 97 ALA A O 1
ATOM 772 N N . MET A 1 98 ? -4.276 -2.334 -4.357 1.00 94.25 98 MET A N 1
ATOM 773 C CA . MET A 1 98 ? -5.667 -2.784 -4.435 1.00 94.25 98 MET A CA 1
ATOM 774 C C . MET A 1 98 ? -5.964 -3.923 -3.456 1.00 94.25 98 MET A C 1
ATOM 776 O O . MET A 1 98 ? -7.015 -3.905 -2.820 1.00 94.25 98 MET A O 1
ATOM 780 N N . ASP A 1 99 ? -5.035 -4.865 -3.284 1.00 95.38 99 ASP A N 1
ATOM 781 C CA . ASP A 1 99 ? -5.155 -5.964 -2.323 1.00 95.38 99 ASP A CA 1
ATOM 782 C C . ASP A 1 99 ? -5.229 -5.435 -0.884 1.00 95.38 99 ASP A C 1
ATOM 784 O O . ASP A 1 99 ? -6.091 -5.866 -0.121 1.00 95.38 99 ASP A O 1
ATOM 788 N N . ALA A 1 100 ? -4.402 -4.441 -0.533 1.00 95.50 100 ALA A N 1
ATOM 789 C CA . ALA A 1 100 ? -4.446 -3.798 0.781 1.00 95.50 100 ALA A CA 1
ATOM 790 C C . ALA A 1 100 ? -5.807 -3.133 1.059 1.00 95.50 100 ALA A C 1
ATOM 792 O O . ALA A 1 100 ? -6.322 -3.188 2.178 1.00 95.50 100 ALA A O 1
ATOM 793 N N . LEU A 1 101 ? -6.422 -2.521 0.041 1.00 94.06 101 LEU A N 1
ATOM 794 C CA . LEU A 1 101 ? -7.760 -1.944 0.176 1.00 94.06 101 LEU A CA 1
ATOM 795 C C . LEU A 1 101 ? -8.856 -2.995 0.270 1.00 94.06 101 LEU A C 1
ATOM 797 O O . LEU A 1 101 ? -9.777 -2.828 1.069 1.00 94.06 101 LEU A O 1
ATOM 801 N N . ASP A 1 102 ? -8.779 -4.059 -0.524 1.00 93.62 102 ASP A N 1
ATOM 802 C CA . ASP A 1 102 ? -9.763 -5.138 -0.470 1.00 93.62 102 ASP A CA 1
ATOM 803 C C . ASP A 1 102 ? -9.702 -5.881 0.874 1.00 93.62 102 ASP A C 1
ATOM 805 O O . ASP A 1 102 ? -10.741 -6.168 1.470 1.00 93.62 102 ASP A O 1
ATOM 809 N N . GLU A 1 103 ? -8.501 -6.121 1.408 1.00 94.94 103 GLU A N 1
ATOM 810 C CA . GLU A 1 103 ? -8.299 -6.690 2.744 1.00 94.94 103 GLU A CA 1
ATOM 811 C C . GLU A 1 103 ? -8.902 -5.792 3.832 1.00 94.94 103 GLU A C 1
ATOM 813 O O . GLU A 1 103 ? -9.713 -6.261 4.636 1.00 94.94 103 GLU A O 1
ATOM 818 N N . PHE A 1 104 ? -8.623 -4.484 3.793 1.00 94.44 104 PHE A N 1
ATOM 819 C CA . PHE A 1 104 ? -9.248 -3.524 4.703 1.00 94.44 104 PHE A CA 1
ATOM 820 C C . PHE A 1 104 ? -10.780 -3.586 4.633 1.00 94.44 104 PHE A C 1
ATOM 822 O O . PHE A 1 104 ? -11.458 -3.695 5.659 1.00 94.44 104 PHE A O 1
ATOM 829 N N . MET A 1 105 ? -11.343 -3.537 3.423 1.00 92.56 105 MET A N 1
ATOM 830 C CA . MET A 1 105 ? -12.792 -3.537 3.206 1.00 92.56 105 MET A CA 1
ATOM 831 C C . MET A 1 105 ? -13.455 -4.849 3.636 1.00 92.56 105 MET A C 1
ATOM 833 O O . MET A 1 105 ? -14.618 -4.844 4.052 1.00 92.56 105 MET A O 1
ATOM 837 N N . ARG A 1 106 ? -12.727 -5.965 3.569 1.00 94.38 106 ARG A N 1
ATOM 838 C CA . ARG A 1 106 ? -13.186 -7.285 4.008 1.00 94.38 106 ARG A CA 1
ATOM 839 C C . ARG A 1 106 ? -13.184 -7.428 5.530 1.00 94.38 106 ARG A C 1
ATOM 841 O O . ARG A 1 106 ? -14.146 -7.964 6.085 1.00 94.38 106 ARG A O 1
ATOM 848 N N . ASP A 1 107 ? -12.149 -6.931 6.199 1.00 94.88 107 ASP A N 1
ATOM 849 C CA . ASP A 1 107 ? -11.927 -7.178 7.627 1.00 94.88 107 ASP A CA 1
ATOM 850 C C . ASP A 1 107 ? -12.595 -6.136 8.530 1.00 94.88 107 ASP A C 1
ATOM 852 O O . ASP A 1 107 ? -13.116 -6.463 9.608 1.00 94.88 107 ASP A O 1
ATOM 856 N N . MET A 1 108 ? -12.665 -4.885 8.069 1.00 94.00 108 MET A N 1
ATOM 857 C CA . MET A 1 108 ? -13.224 -3.768 8.827 1.00 94.00 108 MET A CA 1
ATOM 858 C C . MET A 1 108 ? -14.675 -4.002 9.304 1.00 94.00 108 MET A C 1
ATOM 860 O O . MET A 1 108 ? -14.955 -3.733 10.477 1.00 94.00 108 MET A O 1
ATOM 864 N N . PRO A 1 109 ? -15.609 -4.565 8.504 1.00 93.44 109 PRO A N 1
ATOM 865 C CA . PRO A 1 109 ? -16.962 -4.872 8.978 1.00 93.44 109 PRO A CA 1
ATOM 866 C C . PRO A 1 109 ? -16.986 -5.850 10.160 1.00 93.44 109 PRO A C 1
ATOM 868 O O . PRO A 1 109 ? -17.814 -5.724 11.066 1.00 93.44 109 PRO A O 1
ATOM 871 N N . GLY A 1 110 ? -16.071 -6.825 10.171 1.00 95.25 110 GLY A N 1
ATOM 872 C CA . GLY A 1 110 ? -15.945 -7.798 11.252 1.00 95.25 110 GLY A CA 1
ATOM 873 C C . GLY A 1 110 ? -15.465 -7.157 12.553 1.00 95.25 110 GLY A C 1
ATOM 874 O O . GLY A 1 110 ? -16.020 -7.442 13.618 1.00 95.25 110 GLY A O 1
ATOM 875 N N . LEU A 1 111 ? -14.475 -6.265 12.468 1.00 95.06 111 LEU A N 1
ATOM 876 C CA . LEU A 1 111 ? -13.981 -5.498 13.614 1.00 95.06 111 LEU A CA 1
ATOM 877 C C . LEU A 1 111 ? -15.033 -4.516 14.133 1.00 95.06 111 LEU A C 1
ATOM 879 O O . LEU A 1 111 ? -15.329 -4.528 15.327 1.00 95.06 111 LEU A O 1
ATOM 883 N N . ALA A 1 112 ? -15.682 -3.765 13.240 1.00 93.31 112 ALA A N 1
ATOM 884 C CA . ALA A 1 112 ? -16.755 -2.841 13.597 1.00 93.31 112 ALA A CA 1
ATOM 885 C C . ALA A 1 112 ? -17.905 -3.557 14.321 1.00 93.31 112 ALA A C 1
ATOM 887 O O . ALA A 1 112 ? -18.405 -3.078 15.335 1.00 93.31 112 ALA A O 1
ATOM 888 N N . LYS A 1 113 ? -18.295 -4.753 13.858 1.00 95.88 113 LYS A N 1
ATOM 889 C CA . LYS A 1 113 ? -19.328 -5.555 14.525 1.00 95.88 113 LYS A CA 1
ATOM 890 C C . LYS A 1 113 ? -18.919 -5.975 15.941 1.00 95.88 113 LYS A C 1
ATOM 892 O O . LYS A 1 113 ? -19.768 -5.978 16.830 1.00 95.88 113 LYS A O 1
ATOM 897 N N . LYS A 1 114 ? -17.652 -6.346 16.159 1.00 95.00 114 LYS A N 1
ATOM 898 C CA . LYS A 1 114 ? -17.136 -6.696 17.495 1.00 95.00 114 LYS A CA 1
ATOM 899 C C . LYS A 1 114 ? -17.128 -5.480 18.420 1.00 95.00 114 LYS A C 1
ATOM 901 O O . LYS A 1 114 ? -17.612 -5.591 19.541 1.00 95.00 114 LYS A O 1
ATOM 906 N N . GLU A 1 115 ? -16.639 -4.340 17.938 1.00 95.50 115 GLU A N 1
ATOM 907 C CA . GLU A 1 115 ? -16.611 -3.072 18.679 1.00 95.50 115 GLU A CA 1
ATOM 908 C C . GLU A 1 115 ? -18.028 -2.642 19.086 1.00 95.50 115 GLU A C 1
ATOM 910 O O . GLU A 1 115 ? -18.285 -2.415 20.265 1.00 95.50 115 GLU A O 1
ATOM 915 N N . ILE A 1 116 ? -18.985 -2.659 18.149 1.00 95.81 116 ILE A N 1
ATOM 916 C CA . ILE A 1 116 ? -20.397 -2.349 18.428 1.00 95.81 116 ILE A CA 1
ATOM 917 C C . ILE A 1 116 ? -20.995 -3.328 19.445 1.00 95.81 116 ILE A C 1
ATOM 919 O O . ILE A 1 116 ? -21.721 -2.903 20.340 1.00 95.81 116 ILE A O 1
ATOM 923 N N . ALA A 1 117 ? -20.711 -4.629 19.336 1.00 97.12 117 ALA A N 1
ATOM 924 C CA . ALA A 1 117 ? -21.245 -5.625 20.264 1.00 97.12 117 ALA A CA 1
ATOM 925 C C . ALA A 1 117 ? -20.731 -5.419 21.698 1.00 97.12 117 ALA A C 1
ATOM 927 O O . ALA A 1 117 ? -21.504 -5.546 22.646 1.00 97.12 117 ALA A O 1
ATOM 928 N N . VAL A 1 118 ? -19.447 -5.083 21.860 1.00 96.12 118 VAL A N 1
ATOM 929 C CA . VAL A 1 118 ? -18.876 -4.761 23.176 1.00 96.12 118 VAL A CA 1
ATOM 930 C C . VAL A 1 118 ? -19.441 -3.440 23.695 1.00 96.12 118 VAL A C 1
ATOM 932 O O . VAL A 1 118 ? -19.905 -3.404 24.828 1.00 96.12 118 VAL A O 1
ATOM 935 N N . GLY A 1 119 ? -19.494 -2.391 22.871 1.00 96.19 119 GLY A N 1
ATOM 936 C CA . GLY A 1 119 ? -20.067 -1.102 23.268 1.00 96.19 119 GLY A CA 1
ATOM 937 C C . GLY A 1 119 ? -21.544 -1.197 23.662 1.00 96.19 119 GLY A C 1
ATOM 938 O O . GLY A 1 119 ? -21.955 -0.616 24.658 1.00 96.19 119 GLY A O 1
ATOM 939 N N . THR A 1 120 ? -22.334 -1.996 22.941 1.00 97.12 120 THR A N 1
ATOM 940 C CA . THR A 1 120 ? -23.740 -2.255 23.295 1.00 97.12 120 THR A CA 1
ATOM 941 C C . THR A 1 120 ? -23.837 -2.955 24.648 1.00 97.12 120 THR A C 1
ATOM 943 O O . THR A 1 120 ? -24.626 -2.538 25.483 1.00 97.12 120 THR A O 1
ATOM 946 N N . LEU A 1 121 ? -22.985 -3.954 24.907 1.00 96.88 121 LEU A N 1
ATOM 947 C CA . LEU A 1 121 ? -22.941 -4.640 26.200 1.00 96.88 121 LEU A CA 1
ATOM 948 C C . LEU A 1 121 ? -22.587 -3.689 27.355 1.00 96.88 121 LEU A C 1
ATOM 950 O O . LEU A 1 121 ? -23.219 -3.749 28.403 1.00 96.88 121 LEU A O 1
ATOM 954 N N . VAL A 1 122 ? -21.607 -2.799 27.157 1.00 96.44 122 VAL A N 1
ATOM 955 C CA . VAL A 1 122 ? -21.220 -1.767 28.138 1.00 96.44 122 VAL A CA 1
ATOM 956 C C . VAL A 1 122 ? -22.420 -0.892 28.507 1.00 96.44 122 VAL A C 1
ATOM 958 O O . VAL A 1 122 ? -22.704 -0.696 29.689 1.00 96.44 122 VAL A O 1
ATOM 961 N N . LEU A 1 123 ? -23.143 -0.405 27.496 1.00 95.44 123 LEU A N 1
ATOM 962 C CA . LEU A 1 123 ? -24.297 0.474 27.680 1.00 95.44 123 LEU A CA 1
ATOM 963 C C . LEU A 1 123 ? -25.498 -0.259 28.292 1.00 95.44 123 LEU A C 1
ATOM 965 O O . LEU A 1 123 ? -26.150 0.285 29.182 1.00 95.44 123 LEU A O 1
ATOM 969 N N . ASP A 1 124 ? -25.769 -1.493 27.863 1.00 95.94 124 ASP A N 1
ATOM 970 C CA . ASP A 1 124 ? -26.858 -2.325 28.390 1.00 95.94 124 ASP A CA 1
ATOM 971 C C . ASP A 1 124 ? -26.643 -2.680 29.871 1.00 95.94 124 ASP A C 1
ATOM 973 O O . ASP A 1 124 ? -27.604 -2.795 30.632 1.00 95.94 124 ASP A O 1
ATOM 977 N N . GLU A 1 125 ? -25.385 -2.817 30.304 1.00 93.62 125 GLU A N 1
ATOM 978 C CA . GLU A 1 125 ? -25.019 -3.034 31.709 1.00 93.62 125 GLU A CA 1
ATOM 979 C C . GLU A 1 125 ? -25.010 -1.735 32.545 1.00 93.62 125 GLU A C 1
ATOM 981 O O . GLU A 1 125 ? -24.816 -1.783 33.762 1.00 93.62 125 GLU A O 1
ATOM 986 N N . GLY A 1 126 ? -25.275 -0.578 31.927 1.00 93.25 126 GLY A N 1
ATOM 987 C CA . GLY A 1 126 ? -25.418 0.714 32.602 1.00 93.25 126 GLY A CA 1
ATOM 988 C C . GLY A 1 126 ? -24.105 1.450 32.877 1.00 93.25 126 GLY A C 1
ATOM 989 O O . GLY A 1 126 ? -24.111 2.425 33.633 1.00 93.25 126 GLY A O 1
ATOM 990 N N . PHE A 1 127 ? -22.999 0.996 32.285 1.00 95.00 127 PHE A N 1
ATOM 991 C CA . PHE A 1 127 ? -21.729 1.713 32.314 1.00 95.00 127 PHE A CA 1
ATOM 992 C C . PHE A 1 127 ? -21.721 2.842 31.280 1.00 95.00 127 PHE A C 1
ATOM 994 O O . PHE A 1 127 ? -22.455 2.826 30.290 1.00 95.00 127 PHE A O 1
ATOM 1001 N N . GLU A 1 128 ? -20.846 3.819 31.487 1.00 95.06 128 GLU A N 1
ATOM 1002 C CA . GLU A 1 128 ? -20.588 4.864 30.505 1.00 95.06 128 GLU A CA 1
ATOM 1003 C C . GLU A 1 128 ? -19.368 4.506 29.656 1.00 95.06 128 GLU A C 1
ATOM 1005 O O . GLU A 1 128 ? -18.312 4.143 30.177 1.00 95.06 128 GLU A O 1
ATOM 1010 N N . LEU A 1 129 ? -19.520 4.636 28.339 1.00 95.00 129 LEU A N 1
ATOM 1011 C CA . LEU A 1 129 ? -18.452 4.438 27.369 1.00 95.00 129 LEU A CA 1
ATOM 1012 C C . LEU A 1 129 ? -17.853 5.791 26.975 1.00 95.00 129 LEU A C 1
ATOM 1014 O O . LEU A 1 129 ? -18.566 6.672 26.493 1.00 95.00 129 LEU A O 1
ATOM 1018 N N . LEU A 1 130 ? -16.543 5.935 27.146 1.00 93.12 130 LEU A N 1
ATOM 1019 C CA . LEU A 1 130 ? -15.786 7.117 26.747 1.00 93.12 130 LEU A CA 1
ATOM 1020 C C . LEU A 1 130 ? -14.991 6.856 25.459 1.00 93.12 130 LEU A C 1
ATOM 1022 O O . LEU A 1 130 ? -14.849 5.726 24.982 1.00 93.12 130 LEU A O 1
ATOM 1026 N N . GLU A 1 131 ? -14.450 7.933 24.894 1.00 86.56 131 GLU A N 1
ATOM 1027 C CA . GLU A 1 131 ? -13.578 7.860 23.725 1.00 86.56 131 GLU A CA 1
ATOM 1028 C C . GLU A 1 131 ? -12.339 6.990 24.006 1.00 86.56 131 GLU A C 1
ATOM 1030 O O . GLU A 1 131 ? -11.828 6.936 25.125 1.00 86.56 131 GLU A O 1
ATOM 1035 N N . GLY A 1 132 ? -11.869 6.266 22.989 1.00 83.94 132 GLY A N 1
ATOM 1036 C CA . GLY A 1 132 ? -10.725 5.357 23.117 1.00 83.94 132 GLY A CA 1
ATOM 1037 C C . GLY A 1 132 ? -11.039 4.004 23.767 1.00 83.94 132 GLY A C 1
ATOM 1038 O O . GLY A 1 132 ? -10.144 3.171 23.858 1.00 83.94 132 GLY A O 1
ATOM 1039 N N . GLY A 1 133 ? -12.292 3.752 24.158 1.00 90.25 133 GLY A N 1
ATOM 1040 C CA . GLY A 1 133 ? -12.723 2.463 24.709 1.00 90.25 133 GLY A CA 1
ATOM 1041 C C . GLY A 1 133 ? -12.653 2.359 26.232 1.00 90.25 133 GLY A C 1
ATOM 1042 O O . GLY A 1 133 ? -12.794 1.260 26.764 1.00 90.25 133 GLY A O 1
ATOM 1043 N N . LEU A 1 134 ? -12.469 3.484 26.928 1.00 93.75 134 LEU A N 1
ATOM 1044 C CA . LEU A 1 134 ? -12.515 3.539 28.389 1.00 93.75 134 LEU A CA 1
ATOM 1045 C C . LEU A 1 134 ? -13.949 3.353 28.896 1.00 93.75 134 LEU A C 1
ATOM 1047 O O . LEU A 1 134 ? -14.899 3.876 28.305 1.00 93.75 134 LEU A O 1
ATOM 1051 N N . VAL A 1 135 ? -14.100 2.638 30.010 1.00 96.06 135 VAL A N 1
ATOM 1052 C CA . VAL A 1 135 ? -15.404 2.323 30.607 1.00 96.06 135 VAL A CA 1
ATOM 1053 C C . VAL A 1 135 ? -15.451 2.850 32.033 1.00 96.06 135 VAL A C 1
ATOM 1055 O O . VAL A 1 135 ? -14.598 2.528 32.863 1.00 96.06 135 VAL A O 1
ATOM 1058 N N . ARG A 1 136 ? -16.478 3.650 32.330 1.00 94.94 136 ARG A N 1
ATOM 1059 C CA . ARG A 1 136 ? -16.678 4.300 33.627 1.00 94.94 136 ARG A CA 1
ATOM 1060 C C . ARG A 1 136 ? -17.937 3.781 34.315 1.00 94.94 136 ARG A C 1
ATOM 1062 O O . ARG A 1 136 ? -18.970 3.575 33.679 1.00 94.94 136 ARG A O 1
ATOM 1069 N N . ILE A 1 137 ? -17.851 3.604 35.630 1.00 92.75 137 ILE A N 1
ATOM 1070 C CA . ILE A 1 137 ? -19.015 3.324 36.477 1.00 92.75 137 ILE A CA 1
ATOM 1071 C C . ILE A 1 137 ? -19.884 4.584 36.562 1.00 92.75 137 ILE A C 1
ATOM 1073 O O . ILE A 1 137 ? -19.373 5.692 36.737 1.00 92.75 137 ILE A O 1
ATOM 1077 N N . THR A 1 138 ? -21.200 4.424 36.442 1.00 91.62 138 THR A N 1
ATOM 1078 C CA . THR A 1 138 ? -22.144 5.541 36.575 1.00 91.62 138 THR A CA 1
ATOM 1079 C C . THR A 1 138 ? -22.592 5.751 38.022 1.00 91.62 138 THR A C 1
ATOM 1081 O O . THR A 1 138 ? -22.651 4.813 38.814 1.00 91.62 138 THR A O 1
ATOM 1084 N N . GLU A 1 139 ? -23.006 6.977 38.365 1.00 87.75 139 GLU A N 1
ATOM 1085 C CA . GLU A 1 139 ? -23.553 7.296 39.699 1.00 87.75 139 GLU A CA 1
ATOM 1086 C C . GLU A 1 139 ? -24.769 6.418 40.054 1.00 87.75 139 GLU A C 1
ATOM 1088 O O . GLU A 1 139 ? -24.971 6.051 41.210 1.00 87.75 139 GLU A O 1
ATOM 1093 N N . ALA A 1 140 ? -25.571 6.037 39.052 1.00 85.81 140 ALA A N 1
ATOM 1094 C CA . ALA A 1 140 ? -26.707 5.139 39.231 1.00 85.81 140 ALA A CA 1
ATOM 1095 C C . ALA A 1 140 ? -26.268 3.716 39.618 1.00 85.81 140 ALA A C 1
ATOM 1097 O O . ALA A 1 140 ? -26.912 3.092 40.460 1.00 85.81 140 ALA A O 1
ATOM 1098 N N . GLN A 1 141 ? -25.171 3.216 39.040 1.00 87.25 141 GLN A N 1
ATOM 1099 C CA . GLN A 1 141 ? -24.595 1.922 39.405 1.00 87.25 141 GLN A CA 1
ATOM 1100 C C . GLN A 1 141 ? -23.959 1.961 40.798 1.00 87.25 141 GLN A C 1
ATOM 1102 O O . GLN A 1 141 ? -24.169 1.031 41.573 1.00 87.25 141 GLN A O 1
ATOM 1107 N N . GLU A 1 142 ? -23.249 3.038 41.155 1.00 83.75 142 GLU A N 1
ATOM 1108 C CA . GLU A 1 142 ? -22.700 3.201 42.511 1.00 83.75 142 GLU A CA 1
ATOM 1109 C C . GLU A 1 142 ? -23.808 3.224 43.571 1.00 83.75 142 GLU A C 1
ATOM 1111 O O . GLU A 1 142 ? -23.690 2.570 44.607 1.00 83.75 142 GLU A O 1
ATOM 1116 N N . ALA A 1 143 ? -24.914 3.926 43.300 1.00 82.38 143 ALA A N 1
ATOM 1117 C CA . ALA A 1 143 ? -26.046 4.030 44.219 1.00 82.38 143 ALA A CA 1
ATOM 1118 C C . ALA A 1 143 ? -26.875 2.737 44.334 1.00 82.38 143 ALA A C 1
ATOM 1120 O O . ALA A 1 143 ? -27.506 2.511 45.367 1.00 82.38 143 ALA A O 1
ATOM 1121 N N . ALA A 1 144 ? -26.901 1.908 43.286 1.00 78.25 144 ALA A N 1
ATOM 1122 C CA . ALA A 1 144 ? -27.677 0.666 43.224 1.00 78.25 144 ALA A CA 1
ATOM 1123 C C . ALA A 1 144 ? -26.866 -0.597 43.572 1.00 78.25 144 ALA A C 1
ATOM 1125 O O . ALA A 1 144 ? -27.420 -1.698 43.573 1.00 78.25 144 ALA A O 1
ATOM 1126 N N . SER A 1 145 ? -25.560 -0.471 43.819 1.00 66.19 145 SER A N 1
ATOM 1127 C CA . SER A 1 145 ? -24.669 -1.619 43.981 1.00 66.19 145 SER A CA 1
ATOM 1128 C C . SER A 1 145 ? -24.866 -2.338 45.325 1.00 66.19 145 SER A C 1
ATOM 1130 O O . SER A 1 145 ? -24.139 -2.093 46.284 1.00 66.19 145 SER A O 1
ATOM 1132 N N . ASP A 1 146 ? -25.762 -3.328 45.345 1.00 68.56 146 ASP A N 1
ATOM 1133 C CA . ASP A 1 146 ? -25.823 -4.396 46.366 1.00 68.56 146 ASP A CA 1
ATOM 1134 C C . ASP A 1 146 ? -24.752 -5.495 46.142 1.00 68.56 146 ASP A C 1
ATOM 1136 O O . ASP A 1 146 ? -24.728 -6.524 46.824 1.00 68.56 146 ASP A O 1
ATOM 1140 N N . LEU A 1 147 ? -23.877 -5.314 45.144 1.00 68.25 147 LEU A N 1
ATOM 1141 C CA . LEU A 1 147 ? -22.825 -6.258 44.774 1.00 68.25 147 LEU A CA 1
ATOM 1142 C C . LEU A 1 147 ? -21.737 -6.362 45.852 1.00 68.25 147 LEU A C 1
ATOM 1144 O O . LEU A 1 147 ? -21.489 -5.440 46.629 1.00 68.25 147 LEU A O 1
ATOM 1148 N N . ALA A 1 148 ? -21.046 -7.507 45.866 1.00 73.50 148 ALA A N 1
ATOM 1149 C CA . ALA A 1 148 ? -19.884 -7.705 46.723 1.00 73.50 148 ALA A CA 1
ATOM 1150 C C . ALA A 1 148 ? -18.831 -6.599 46.483 1.00 73.50 148 ALA A C 1
ATOM 1152 O O . ALA A 1 148 ? -18.661 -6.169 45.337 1.00 73.50 148 ALA A O 1
ATOM 1153 N N . PRO A 1 149 ? -18.094 -6.162 47.525 1.00 72.12 149 PRO A N 1
ATOM 1154 C CA . PRO A 1 149 ? -17.057 -5.145 47.375 1.00 72.12 149 PRO A CA 1
ATOM 1155 C C . PRO A 1 149 ? -16.077 -5.523 46.255 1.00 72.12 149 PRO A C 1
ATOM 1157 O O . PRO A 1 149 ? -15.482 -6.597 46.305 1.00 72.12 149 PRO A O 1
ATOM 1160 N N . GLY A 1 150 ? -15.928 -4.657 45.249 1.00 82.31 150 GLY A N 1
ATOM 1161 C CA . GLY A 1 150 ? -15.010 -4.848 44.117 1.00 82.31 150 GLY A CA 1
ATOM 1162 C C . GLY A 1 150 ? -15.607 -5.506 42.867 1.00 82.31 150 GLY A C 1
ATOM 1163 O O . GLY A 1 150 ? -15.089 -5.277 41.784 1.00 82.31 150 GLY A O 1
ATOM 1164 N N . ALA A 1 151 ? -16.738 -6.216 42.953 1.00 89.00 151 ALA A N 1
ATOM 1165 C CA . ALA A 1 151 ? -17.286 -6.942 41.798 1.00 89.00 151 ALA A CA 1
ATOM 1166 C C . ALA A 1 151 ? -17.717 -6.024 40.634 1.00 89.00 151 ALA A C 1
ATOM 1168 O O . ALA A 1 151 ? -17.596 -6.396 39.468 1.00 89.00 151 ALA A O 1
ATOM 1169 N N . LEU A 1 152 ? -18.212 -4.821 40.944 1.00 90.50 152 LEU A N 1
ATOM 1170 C CA . LEU A 1 152 ? -18.571 -3.817 39.936 1.00 90.50 152 LEU A CA 1
ATOM 1171 C C . LEU A 1 152 ? -17.331 -3.260 39.219 1.00 90.50 152 LEU A C 1
ATOM 1173 O O . LEU A 1 152 ? -17.358 -3.058 38.008 1.00 90.50 152 LEU A O 1
ATOM 1177 N N . GLU A 1 153 ? -16.243 -3.059 39.962 1.00 92.19 153 GLU A N 1
ATOM 1178 C CA . GLU A 1 153 ? -14.969 -2.574 39.427 1.00 92.19 153 GLU A CA 1
ATOM 1179 C C . GLU A 1 153 ? -14.283 -3.646 38.572 1.00 92.19 153 GLU A C 1
ATOM 1181 O O . GLU A 1 153 ? -13.813 -3.345 37.478 1.00 92.19 153 GLU A O 1
ATOM 1186 N N . ASP A 1 154 ? -14.313 -4.908 39.010 1.00 94.19 154 ASP A N 1
ATOM 1187 C CA . ASP A 1 154 ? -13.806 -6.040 38.229 1.00 94.19 154 ASP A CA 1
ATOM 1188 C C . ASP A 1 154 ? -14.555 -6.164 36.892 1.00 94.19 154 ASP A C 1
ATOM 1190 O O . ASP A 1 154 ? -13.943 -6.359 35.839 1.00 94.19 154 ASP A O 1
ATOM 1194 N N . ARG A 1 155 ? -15.887 -5.996 36.910 1.00 94.12 155 ARG A N 1
ATOM 1195 C CA . ARG A 1 155 ? -16.699 -6.032 35.688 1.00 94.12 155 ARG A CA 1
ATOM 1196 C C . ARG A 1 155 ? -16.412 -4.846 34.768 1.00 94.12 155 ARG A C 1
ATOM 1198 O O . ARG A 1 155 ? -16.293 -5.042 33.559 1.00 94.12 155 ARG A O 1
ATOM 1205 N N . ARG A 1 156 ? -16.274 -3.637 35.326 1.00 95.06 156 ARG A N 1
ATOM 1206 C CA . ARG A 1 156 ? -15.865 -2.436 34.582 1.00 95.06 156 ARG A CA 1
ATOM 1207 C C . ARG A 1 156 ? -14.529 -2.670 33.873 1.00 95.06 156 ARG A C 1
ATOM 1209 O O . ARG A 1 156 ? -14.438 -2.419 32.675 1.00 95.06 156 ARG A O 1
ATOM 1216 N N . ALA A 1 157 ? -13.530 -3.181 34.594 1.00 96.19 157 ALA A N 1
ATOM 1217 C CA . ALA A 1 157 ? -12.199 -3.451 34.058 1.00 96.19 157 ALA A CA 1
ATOM 1218 C C . ALA A 1 157 ? -12.227 -4.492 32.926 1.00 96.19 157 ALA A C 1
ATOM 1220 O O . ALA A 1 157 ? -11.632 -4.270 31.877 1.00 96.19 157 ALA A O 1
ATOM 1221 N N . GLU A 1 158 ? -12.982 -5.587 33.079 1.00 97.00 158 GLU A N 1
ATOM 1222 C CA . GLU A 1 158 ? -13.139 -6.590 32.013 1.00 97.00 158 GLU A CA 1
ATOM 1223 C C . GLU A 1 158 ? -13.740 -5.985 30.732 1.00 97.00 158 GLU A C 1
ATOM 1225 O O . GLU A 1 158 ? -13.309 -6.287 29.614 1.00 97.00 158 GLU A O 1
ATOM 1230 N N . LEU A 1 159 ? -14.765 -5.144 30.880 1.00 96.75 159 LEU A N 1
ATOM 1231 C CA . LEU A 1 159 ? -15.414 -4.484 29.752 1.00 96.75 159 LEU A CA 1
ATOM 1232 C C . LEU A 1 159 ? -14.502 -3.444 29.091 1.00 96.75 159 LEU A C 1
ATOM 1234 O O . LEU A 1 159 ? -14.461 -3.379 27.861 1.00 96.75 159 LEU A O 1
ATOM 1238 N N . GLU A 1 160 ? -13.750 -2.681 29.886 1.00 97.56 160 GLU A N 1
ATOM 1239 C CA . GLU A 1 160 ? -12.738 -1.738 29.403 1.00 97.56 160 GLU A CA 1
ATOM 1240 C C . GLU A 1 160 ? -11.646 -2.439 28.601 1.00 97.56 160 GLU A C 1
ATOM 1242 O O . GLU A 1 160 ? -11.340 -2.002 27.492 1.00 97.56 160 GLU A O 1
ATOM 1247 N N . ASP A 1 161 ? -11.112 -3.556 29.096 1.00 97.12 161 ASP A N 1
ATOM 1248 C CA . ASP A 1 161 ? -10.096 -4.338 28.388 1.00 97.12 161 ASP A CA 1
ATOM 1249 C C . ASP A 1 161 ? -10.620 -4.824 27.031 1.00 97.12 161 ASP A C 1
ATOM 1251 O O . ASP A 1 161 ? -9.957 -4.689 25.999 1.00 97.12 161 ASP A O 1
ATOM 1255 N N . ARG A 1 162 ? -11.848 -5.356 27.003 1.00 97.50 162 ARG A N 1
ATOM 1256 C CA . ARG A 1 162 ? -12.483 -5.842 25.768 1.00 97.50 162 ARG A CA 1
ATOM 1257 C C . ARG A 1 162 ? -12.738 -4.718 24.770 1.00 97.50 162 ARG A C 1
ATOM 1259 O O . ARG A 1 162 ? -12.554 -4.926 23.569 1.00 97.50 162 ARG A O 1
ATOM 1266 N N . MET A 1 163 ? -13.183 -3.559 25.245 1.00 97.25 163 MET A N 1
ATOM 1267 C CA . MET A 1 163 ? -13.477 -2.413 24.391 1.00 97.25 163 MET A CA 1
ATOM 1268 C C . MET A 1 163 ? -12.190 -1.774 23.865 1.00 97.25 163 MET A C 1
ATOM 1270 O O . MET A 1 163 ? -12.059 -1.567 22.660 1.00 97.25 163 MET A O 1
ATOM 1274 N N . SER A 1 164 ? -11.209 -1.553 24.740 1.00 95.44 164 SER A N 1
ATOM 1275 C CA . SER A 1 164 ? -9.882 -1.045 24.383 1.00 95.44 164 SER A CA 1
ATOM 1276 C C . SER A 1 164 ? -9.202 -1.950 23.355 1.00 95.44 164 SER A C 1
ATOM 1278 O O . SER A 1 164 ? -8.673 -1.463 22.358 1.00 95.44 164 SER A O 1
ATOM 1280 N N . ALA A 1 165 ? -9.288 -3.275 23.523 1.00 96.06 165 ALA A N 1
ATOM 1281 C CA . ALA A 1 165 ? -8.772 -4.232 22.546 1.00 96.06 165 ALA A CA 1
ATOM 1282 C C . ALA A 1 165 ? -9.491 -4.145 21.186 1.00 96.06 165 ALA A C 1
ATOM 1284 O O . ALA A 1 165 ? -8.845 -4.243 20.142 1.00 96.06 165 ALA A O 1
ATOM 1285 N N . ALA A 1 166 ? -10.814 -3.942 21.171 1.00 96.25 166 ALA A N 1
ATOM 1286 C CA . ALA A 1 166 ? -11.570 -3.786 19.928 1.00 96.25 166 ALA A CA 1
ATOM 1287 C C . ALA A 1 166 ? -11.187 -2.497 19.177 1.00 96.25 166 ALA A C 1
ATOM 1289 O O . ALA A 1 166 ? -10.953 -2.539 17.967 1.00 96.25 166 ALA A O 1
ATOM 1290 N N . VAL A 1 167 ? -11.058 -1.376 19.897 1.00 94.38 167 VAL A N 1
ATOM 1291 C CA . VAL A 1 167 ? -10.605 -0.091 19.338 1.00 94.38 167 VAL A CA 1
ATOM 1292 C C . VAL A 1 167 ? -9.174 -0.204 18.808 1.00 94.38 167 VAL A C 1
ATOM 1294 O O . VAL A 1 167 ? -8.895 0.245 17.695 1.00 94.38 167 VAL A O 1
ATOM 1297 N N . ALA A 1 168 ? -8.278 -0.845 19.566 1.00 95.00 168 ALA A N 1
ATOM 1298 C CA . ALA A 1 168 ? -6.891 -1.059 19.163 1.00 95.00 168 ALA A CA 1
ATOM 1299 C C . ALA A 1 168 ? -6.789 -1.891 17.876 1.00 95.00 168 ALA A C 1
ATOM 1301 O O . ALA A 1 168 ? -6.085 -1.488 16.955 1.00 95.00 168 ALA A O 1
ATOM 1302 N N . ALA A 1 169 ? -7.550 -2.985 17.762 1.00 95.62 169 ALA A N 1
ATOM 1303 C CA . ALA A 1 169 ? -7.563 -3.816 16.558 1.00 95.62 169 ALA A CA 1
ATOM 1304 C C . ALA A 1 169 ? -8.035 -3.040 15.314 1.00 95.62 169 ALA A C 1
ATOM 1306 O O . ALA A 1 169 ? -7.463 -3.179 14.233 1.00 95.62 169 ALA A O 1
ATOM 1307 N N . ARG A 1 170 ? -9.056 -2.180 15.455 1.00 94.44 170 ARG A N 1
ATOM 1308 C CA . ARG A 1 170 ? -9.500 -1.296 14.365 1.00 94.44 170 ARG A CA 1
ATOM 1309 C C . ARG A 1 170 ? -8.417 -0.291 13.970 1.00 94.44 170 ARG A C 1
ATOM 1311 O O . ARG A 1 170 ? -8.199 -0.064 12.780 1.00 94.44 170 ARG A O 1
ATOM 1318 N N . ALA A 1 171 ? -7.761 0.329 14.950 1.00 94.12 171 ALA A N 1
ATOM 1319 C CA .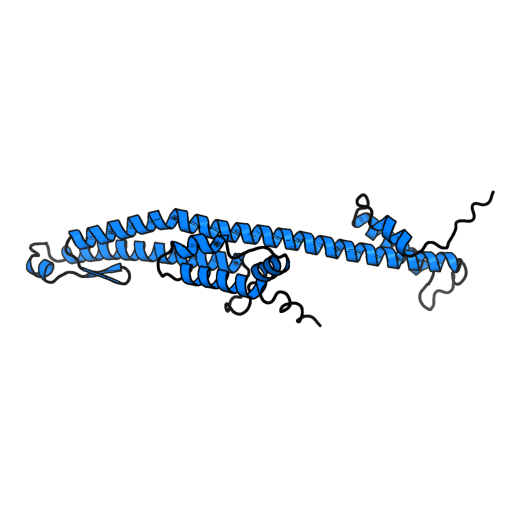 ALA A 1 171 ? -6.686 1.284 14.697 1.00 94.12 171 ALA A CA 1
ATOM 1320 C C . ALA A 1 171 ? -5.487 0.616 14.001 1.00 94.12 171 ALA A C 1
ATOM 1322 O O . ALA A 1 171 ? -4.950 1.175 13.049 1.00 94.12 171 ALA A O 1
ATOM 1323 N N . GLU A 1 172 ? -5.115 -0.592 14.423 1.00 96.06 172 GLU A N 1
ATOM 1324 C CA . GLU A 1 172 ? -4.037 -1.380 13.826 1.00 96.06 172 GLU A CA 1
ATOM 1325 C C . GLU A 1 172 ? -4.329 -1.750 12.367 1.00 96.06 172 GLU A C 1
ATOM 1327 O O . GLU A 1 172 ? -3.484 -1.508 11.502 1.00 96.06 172 GLU A O 1
ATOM 1332 N N . LEU A 1 173 ? -5.533 -2.253 12.061 1.00 95.94 173 LEU A N 1
ATOM 1333 C CA . LEU A 1 173 ? -5.936 -2.544 10.679 1.00 95.94 173 LEU A CA 1
ATOM 1334 C C . LEU A 1 173 ? -5.844 -1.288 9.800 1.00 95.94 173 LEU A C 1
ATOM 1336 O O . LEU A 1 173 ? -5.330 -1.326 8.685 1.00 95.94 173 LEU A O 1
ATOM 1340 N N . MET A 1 174 ? -6.309 -0.148 10.309 1.00 95.25 174 MET A N 1
ATOM 1341 C CA . MET A 1 174 ? -6.282 1.109 9.567 1.00 95.25 174 MET A CA 1
ATOM 1342 C C . MET A 1 174 ? -4.855 1.614 9.322 1.00 95.25 174 MET A C 1
ATOM 1344 O O . MET A 1 174 ? -4.524 1.981 8.196 1.00 95.25 174 MET A O 1
ATOM 1348 N N . LEU A 1 175 ? -3.996 1.608 10.345 1.00 95.25 175 LEU A N 1
ATOM 1349 C CA . LEU A 1 175 ? -2.606 2.056 10.223 1.00 95.25 175 LEU A CA 1
ATOM 1350 C C . LEU A 1 175 ? -1.775 1.129 9.329 1.00 95.25 175 LEU A C 1
ATOM 1352 O O . LEU A 1 175 ? -0.997 1.618 8.511 1.00 95.25 175 LEU A O 1
ATOM 1356 N N . SER A 1 176 ? -1.959 -0.188 9.444 1.00 96.44 176 SER A N 1
ATOM 1357 C CA . SER A 1 176 ? -1.280 -1.165 8.583 1.00 96.44 176 SER A CA 1
ATOM 1358 C C . SER A 1 176 ? -1.711 -1.035 7.121 1.00 96.44 176 SER A C 1
ATOM 1360 O O . SER A 1 176 ? -0.853 -1.015 6.243 1.00 96.44 176 SER A O 1
ATOM 1362 N N . SER A 1 177 ? -3.004 -0.825 6.856 1.00 96.38 177 SER A N 1
ATOM 1363 C CA . SER A 1 177 ? -3.518 -0.590 5.496 1.00 96.38 177 SER A CA 1
ATOM 1364 C C . SER A 1 177 ? -2.964 0.702 4.885 1.00 96.38 177 SER A C 1
ATOM 1366 O O . SER A 1 177 ? -2.560 0.727 3.725 1.00 96.38 177 SER A O 1
ATOM 1368 N N . ILE A 1 178 ? -2.885 1.779 5.677 1.00 95.75 178 ILE A N 1
ATOM 1369 C CA . ILE A 1 178 ? -2.262 3.052 5.273 1.00 95.75 178 ILE A CA 1
ATOM 1370 C C . ILE A 1 178 ? -0.783 2.852 4.931 1.00 95.75 178 ILE A C 1
ATOM 1372 O O . ILE A 1 178 ? -0.313 3.368 3.916 1.00 95.75 178 ILE A O 1
ATOM 1376 N N . ALA A 1 179 ? -0.048 2.114 5.765 1.00 95.25 179 ALA A N 1
ATOM 1377 C CA . ALA A 1 179 ? 1.364 1.832 5.534 1.00 95.25 179 ALA A CA 1
ATOM 1378 C C . ALA A 1 179 ? 1.571 1.012 4.252 1.00 95.25 179 ALA A C 1
ATOM 1380 O O . ALA A 1 179 ? 2.383 1.402 3.414 1.00 95.25 179 ALA A O 1
ATOM 1381 N N . ALA A 1 180 ? 0.782 -0.049 4.061 1.00 96.06 180 ALA A N 1
ATOM 1382 C CA . ALA A 1 180 ? 0.833 -0.893 2.871 1.00 96.06 180 ALA A CA 1
ATOM 1383 C C . ALA A 1 180 ? 0.535 -0.100 1.589 1.00 96.06 180 ALA A C 1
ATOM 1385 O O . ALA A 1 180 ? 1.270 -0.211 0.609 1.00 96.06 180 ALA A O 1
ATOM 1386 N N . LEU A 1 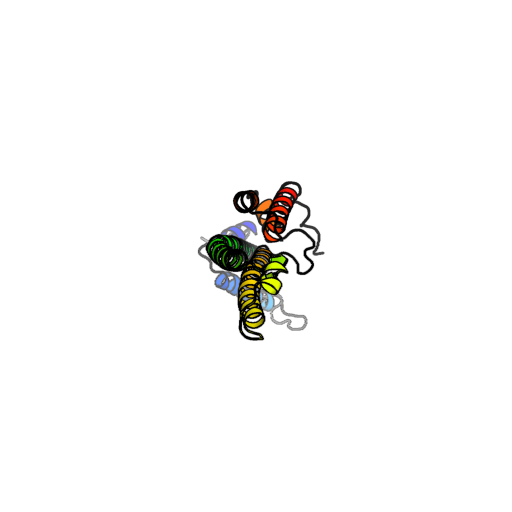181 ? -0.485 0.765 1.605 1.00 95.38 181 LEU A N 1
ATOM 1387 C CA . LEU A 1 181 ? -0.803 1.646 0.477 1.00 95.38 181 LEU A CA 1
ATOM 1388 C C . LEU A 1 181 ? 0.335 2.610 0.148 1.00 95.38 181 LEU A C 1
ATOM 1390 O O . LEU A 1 181 ? 0.697 2.773 -1.018 1.00 95.38 181 LEU A O 1
ATOM 1394 N N . ARG A 1 182 ? 0.910 3.245 1.174 1.00 94.69 182 ARG A N 1
ATOM 1395 C CA . ARG A 1 182 ? 2.025 4.179 0.999 1.00 94.69 182 ARG A CA 1
ATOM 1396 C C . ARG A 1 182 ? 3.245 3.491 0.401 1.00 94.69 182 ARG A C 1
ATOM 1398 O O . ARG A 1 182 ? 3.838 4.018 -0.538 1.00 94.69 182 ARG A O 1
ATOM 1405 N N . GLU A 1 183 ? 3.593 2.315 0.909 1.00 94.19 183 GLU A N 1
ATOM 1406 C CA . GLU A 1 183 ? 4.713 1.519 0.408 1.00 94.19 183 GLU A CA 1
ATOM 1407 C C . GLU A 1 183 ? 4.484 1.056 -1.035 1.00 94.19 183 GLU A C 1
ATOM 1409 O O . GLU A 1 183 ? 5.363 1.222 -1.888 1.00 94.19 183 GLU A O 1
ATOM 1414 N N . ALA A 1 184 ? 3.293 0.524 -1.320 1.00 94.75 184 ALA A N 1
ATOM 1415 C CA . ALA A 1 184 ? 2.926 0.034 -2.640 1.00 94.75 184 ALA A CA 1
ATOM 1416 C C . ALA A 1 184 ? 3.030 1.152 -3.687 1.00 94.75 184 ALA A C 1
ATOM 1418 O O . ALA A 1 184 ? 3.741 0.998 -4.682 1.00 94.75 184 ALA A O 1
ATOM 1419 N N . LEU A 1 185 ? 2.421 2.311 -3.417 1.00 92.88 185 LEU A N 1
ATOM 1420 C CA . LEU A 1 185 ? 2.414 3.467 -4.320 1.00 92.88 185 LEU A CA 1
ATOM 1421 C C . LEU A 1 185 ? 3.742 4.244 -4.343 1.00 92.88 185 LEU A C 1
ATOM 1423 O O . LEU A 1 185 ? 3.939 5.105 -5.202 1.00 92.88 185 LEU A O 1
ATOM 1427 N N . GLY A 1 186 ? 4.673 3.925 -3.441 1.00 91.25 186 GLY A N 1
ATOM 1428 C CA . GLY A 1 186 ? 5.999 4.533 -3.410 1.00 91.25 186 GLY A CA 1
ATOM 1429 C C . GLY A 1 186 ? 6.007 5.955 -2.855 1.00 91.25 186 GLY A C 1
ATOM 1430 O O . GLY A 1 186 ? 6.747 6.799 -3.360 1.00 91.25 186 GLY A O 1
ATOM 1431 N N . TYR A 1 187 ? 5.190 6.222 -1.833 1.00 90.56 187 TYR A N 1
ATOM 1432 C CA . TYR A 1 187 ? 5.308 7.440 -1.033 1.00 90.56 187 TYR A CA 1
ATOM 1433 C C . TYR A 1 187 ? 6.660 7.467 -0.313 1.00 90.56 187 TYR A C 1
ATOM 1435 O O . TYR A 1 187 ? 7.150 6.443 0.171 1.00 90.56 187 TYR A O 1
ATOM 1443 N N . SER A 1 188 ? 7.252 8.654 -0.202 1.00 84.94 188 SER A N 1
ATOM 1444 C CA . SER A 1 188 ? 8.446 8.849 0.613 1.00 84.94 188 SER A CA 1
ATOM 1445 C C . SER A 1 188 ? 8.126 8.699 2.109 1.00 84.94 188 SER A C 1
ATOM 1447 O O . SER A 1 188 ? 6.983 8.858 2.548 1.00 84.94 188 SER A O 1
ATOM 1449 N N . ALA A 1 189 ? 9.148 8.415 2.920 1.00 79.75 189 ALA A N 1
ATOM 1450 C CA . ALA A 1 189 ? 8.985 8.235 4.365 1.00 79.75 189 ALA A CA 1
ATOM 1451 C C . ALA A 1 189 ? 8.482 9.505 5.080 1.00 79.75 189 ALA A C 1
ATOM 1453 O O . ALA A 1 189 ? 7.761 9.417 6.071 1.00 79.75 189 ALA A O 1
ATOM 1454 N N . ASP A 1 190 ? 8.841 10.681 4.568 1.00 80.56 190 ASP A N 1
ATOM 1455 C CA . ASP A 1 190 ? 8.371 11.988 5.031 1.00 80.56 190 ASP A CA 1
ATOM 1456 C C . ASP A 1 190 ? 7.034 12.412 4.393 1.00 80.56 190 ASP A C 1
ATOM 1458 O O . ASP A 1 190 ? 6.463 13.428 4.784 1.00 80.56 190 ASP A O 1
ATOM 1462 N N . GLY A 1 191 ? 6.501 11.619 3.453 1.00 71.12 191 GLY A N 1
ATOM 1463 C CA . GLY A 1 191 ? 5.227 11.865 2.776 1.00 71.12 191 GLY A CA 1
ATOM 1464 C C . GLY A 1 191 ? 5.234 13.095 1.868 1.00 71.12 191 GLY A C 1
ATOM 1465 O O . GLY A 1 191 ? 4.166 13.641 1.593 1.00 71.12 191 GLY A O 1
ATOM 1466 N N . THR A 1 192 ? 6.415 13.554 1.449 1.00 75.19 192 THR A N 1
ATOM 1467 C CA . THR A 1 192 ? 6.580 14.714 0.574 1.00 75.19 192 THR A CA 1
ATOM 1468 C C . THR A 1 192 ? 6.780 14.280 -0.878 1.00 75.19 192 THR A C 1
ATOM 1470 O O . THR A 1 192 ? 7.390 13.256 -1.176 1.00 75.19 192 THR A O 1
ATOM 1473 N N . GLY A 1 193 ? 6.260 15.084 -1.805 1.00 77.00 193 GLY A N 1
ATOM 1474 C CA . GLY A 1 193 ? 6.373 14.818 -3.237 1.00 77.00 193 GLY A CA 1
ATOM 1475 C C . GLY A 1 193 ? 5.343 13.822 -3.778 1.00 77.00 193 GLY A C 1
ATOM 1476 O O . GLY A 1 193 ? 4.560 13.223 -3.044 1.00 77.00 193 GLY A O 1
ATOM 1477 N N . MET A 1 194 ? 5.330 13.701 -5.106 1.00 83.62 194 MET A N 1
ATOM 1478 C CA . MET A 1 194 ? 4.430 12.811 -5.836 1.00 83.62 194 MET A CA 1
ATOM 1479 C C . MET A 1 194 ? 4.898 11.355 -5.695 1.00 83.62 194 MET A C 1
ATOM 1481 O O . MET A 1 194 ? 6.073 11.084 -5.966 1.00 83.62 194 MET A O 1
ATOM 1485 N N . PRO A 1 195 ? 4.017 10.402 -5.347 1.00 89.44 195 PRO A N 1
ATOM 1486 C CA . PRO A 1 195 ? 4.360 8.986 -5.367 1.00 89.44 195 PRO A CA 1
ATOM 1487 C C . PRO A 1 195 ? 4.743 8.566 -6.780 1.00 89.44 195 PRO A C 1
ATOM 1489 O O . PRO A 1 195 ? 3.998 8.795 -7.737 1.00 89.44 195 PRO A O 1
ATOM 1492 N N . TRP A 1 196 ? 5.910 7.944 -6.923 1.00 88.50 196 TRP A N 1
ATOM 1493 C CA . TRP A 1 196 ? 6.472 7.697 -8.249 1.00 88.50 196 TRP A CA 1
ATOM 1494 C C . TRP A 1 196 ? 5.585 6.772 -9.095 1.00 88.50 196 TRP A C 1
ATOM 1496 O O . TRP A 1 196 ? 5.486 6.971 -10.299 1.00 88.50 196 TRP A O 1
ATOM 1506 N N . VAL A 1 197 ? 4.878 5.809 -8.485 1.00 91.12 197 VAL A N 1
ATOM 1507 C CA . VAL A 1 197 ? 3.956 4.918 -9.214 1.00 91.12 197 VAL A CA 1
ATOM 1508 C C . VAL A 1 197 ? 2.808 5.715 -9.837 1.00 91.12 197 VAL A C 1
ATOM 1510 O O . VAL A 1 197 ? 2.428 5.457 -10.976 1.00 91.12 197 VAL A O 1
ATOM 1513 N N . ILE A 1 198 ? 2.280 6.708 -9.113 1.00 90.50 198 ILE A N 1
ATOM 1514 C CA . ILE A 1 198 ? 1.216 7.591 -9.605 1.00 90.50 198 ILE A CA 1
ATOM 1515 C C . ILE A 1 198 ? 1.743 8.468 -10.743 1.00 90.50 198 ILE A C 1
ATOM 1517 O O . ILE A 1 198 ? 1.085 8.576 -11.777 1.00 90.50 198 ILE A O 1
ATOM 1521 N N . ALA A 1 199 ? 2.934 9.054 -10.579 1.00 88.06 199 ALA A N 1
ATOM 1522 C CA . ALA A 1 199 ? 3.564 9.880 -11.608 1.00 88.06 199 ALA A CA 1
ATOM 1523 C C . ALA A 1 199 ? 3.762 9.112 -12.926 1.00 88.06 199 ALA A C 1
ATOM 1525 O O . ALA A 1 199 ? 3.429 9.622 -13.994 1.00 88.06 199 ALA A O 1
ATOM 1526 N N . GLU A 1 200 ? 4.254 7.875 -12.850 1.00 87.62 200 GLU A N 1
ATOM 1527 C CA . GLU A 1 200 ? 4.501 7.039 -14.029 1.00 87.62 200 GLU A CA 1
ATOM 1528 C C . GLU A 1 200 ? 3.218 6.628 -14.745 1.00 87.62 200 GLU A C 1
ATOM 1530 O O . GLU A 1 200 ? 3.107 6.758 -15.961 1.00 87.62 200 GLU A O 1
ATOM 1535 N N . LEU A 1 201 ? 2.210 6.186 -13.995 1.00 88.00 201 LEU A N 1
ATOM 1536 C CA . LEU A 1 201 ? 0.923 5.819 -14.581 1.00 88.00 201 LEU A CA 1
ATOM 1537 C C . LEU A 1 201 ? 0.225 7.024 -15.227 1.00 88.00 201 LEU A C 1
ATOM 1539 O O . LEU A 1 201 ? -0.383 6.883 -16.289 1.00 88.00 201 LEU A O 1
ATOM 1543 N N . ALA A 1 202 ? 0.345 8.212 -14.628 1.00 87.38 202 ALA A N 1
ATOM 1544 C CA . ALA A 1 202 ? -0.175 9.441 -15.213 1.00 87.38 202 ALA A CA 1
ATOM 1545 C C . ALA A 1 202 ? 0.569 9.839 -16.500 1.00 87.38 202 ALA A C 1
ATOM 1547 O O . ALA A 1 202 ? -0.072 10.298 -17.446 1.00 87.38 202 ALA A O 1
ATOM 1548 N N . ALA A 1 203 ? 1.890 9.629 -16.572 1.00 84.44 203 ALA A N 1
ATOM 1549 C CA . ALA A 1 203 ? 2.674 9.857 -17.789 1.00 84.44 203 ALA A CA 1
ATOM 1550 C C . ALA A 1 203 ? 2.231 8.941 -18.948 1.00 84.44 203 ALA A C 1
ATOM 1552 O O . ALA A 1 203 ? 2.201 9.376 -20.100 1.00 84.44 203 ALA A O 1
ATOM 1553 N N . ASP A 1 204 ? 1.793 7.719 -18.630 1.00 84.00 204 ASP A N 1
ATOM 1554 C CA . ASP A 1 204 ? 1.191 6.771 -19.576 1.00 84.00 204 ASP A CA 1
ATOM 1555 C C . ASP A 1 204 ? -0.296 7.063 -19.887 1.00 84.00 204 ASP A C 1
ATOM 1557 O O . ASP A 1 204 ? -0.926 6.354 -20.678 1.00 84.00 204 ASP A O 1
ATOM 1561 N N . GLY A 1 205 ? -0.879 8.112 -19.292 1.00 82.94 205 GLY A N 1
ATOM 1562 C CA . GLY A 1 205 ? -2.274 8.514 -19.498 1.00 82.94 205 GLY A CA 1
ATOM 1563 C C . GLY A 1 205 ? -3.301 7.594 -18.832 1.00 82.94 205 GLY A C 1
ATOM 1564 O O . GLY A 1 205 ? -4.470 7.602 -19.222 1.00 82.94 205 GLY A O 1
ATOM 1565 N N . LEU A 1 206 ? -2.882 6.786 -17.855 1.00 84.94 206 LEU A N 1
ATOM 1566 C CA . LEU A 1 206 ? -3.767 5.909 -17.095 1.00 84.94 206 LEU A CA 1
ATOM 1567 C C . LEU A 1 206 ? -4.429 6.676 -15.947 1.00 84.94 206 LEU A C 1
ATOM 1569 O O . LEU A 1 206 ? -3.773 7.406 -15.200 1.00 84.94 206 LEU A O 1
ATOM 1573 N N . ASP A 1 207 ? -5.738 6.481 -15.782 1.00 85.19 207 ASP A N 1
ATOM 1574 C CA . ASP A 1 207 ? -6.475 7.071 -14.668 1.00 85.19 207 ASP A CA 1
ATOM 1575 C C . ASP A 1 207 ? -6.281 6.242 -13.394 1.00 85.19 207 ASP A C 1
ATOM 1577 O O . ASP A 1 207 ? -6.876 5.182 -13.204 1.00 85.19 207 ASP A O 1
ATOM 1581 N N . VAL A 1 208 ? -5.410 6.739 -12.518 1.00 84.38 208 VAL A N 1
ATOM 1582 C CA . VAL A 1 208 ? -5.108 6.123 -11.222 1.00 84.38 208 VAL A CA 1
ATOM 1583 C C . VAL A 1 208 ? -6.138 6.499 -10.158 1.00 84.38 208 VAL A C 1
ATOM 1585 O O . VAL A 1 208 ? -6.183 5.851 -9.122 1.00 84.38 208 VAL A O 1
ATOM 1588 N N . ALA A 1 209 ? -6.965 7.527 -10.367 1.00 88.81 209 ALA A N 1
ATOM 1589 C CA . ALA A 1 209 ? -7.871 8.026 -9.334 1.00 88.81 209 ALA A CA 1
ATOM 1590 C C . ALA A 1 209 ? -9.126 7.154 -9.171 1.00 88.81 209 ALA A C 1
ATOM 1592 O O . ALA A 1 209 ? -9.609 6.972 -8.049 1.00 88.81 209 ALA A O 1
ATOM 1593 N N . GLU A 1 210 ? -9.647 6.610 -10.276 1.00 86.88 210 GLU A N 1
ATOM 1594 C CA . GLU A 1 210 ? -10.906 5.853 -10.312 1.00 86.88 210 GLU A CA 1
ATOM 1595 C C . GLU A 1 210 ? -10.985 4.724 -9.258 1.00 86.88 210 GLU A C 1
ATOM 1597 O O . GLU A 1 210 ? -11.974 4.690 -8.513 1.00 86.88 210 GLU A O 1
ATOM 1602 N N . PRO A 1 211 ? -9.971 3.844 -9.099 1.00 84.19 211 PRO A N 1
ATOM 1603 C CA . PRO A 1 211 ? -10.046 2.725 -8.157 1.00 84.19 211 PRO A CA 1
ATOM 1604 C C . PRO A 1 211 ? -10.164 3.164 -6.692 1.00 84.19 211 PRO A C 1
ATOM 1606 O O . PRO A 1 211 ? -10.796 2.484 -5.883 1.00 84.19 211 PRO A O 1
ATOM 1609 N N . PHE A 1 212 ? -9.587 4.315 -6.342 1.00 91.94 212 PHE A N 1
ATOM 1610 C CA . PHE A 1 212 ? -9.589 4.837 -4.975 1.00 91.94 212 PHE A CA 1
ATOM 1611 C C . PHE A 1 212 ? -10.835 5.673 -4.670 1.00 91.94 212 PHE A C 1
ATOM 1613 O O . PHE A 1 212 ? -11.308 5.683 -3.530 1.00 91.94 212 PHE A O 1
ATOM 1620 N N . ALA A 1 213 ? -11.402 6.342 -5.679 1.00 91.75 213 ALA A N 1
ATOM 1621 C CA . ALA A 1 213 ? -12.562 7.218 -5.529 1.00 91.75 213 ALA A CA 1
ATOM 1622 C C . ALA A 1 213 ? -13.802 6.484 -5.000 1.00 91.75 213 ALA A C 1
ATOM 1624 O O . ALA A 1 213 ? -14.498 7.003 -4.122 1.00 91.75 213 ALA A O 1
ATOM 1625 N N . GLY A 1 214 ? -14.055 5.264 -5.486 1.00 87.50 214 GLY A N 1
ATOM 1626 C CA . GLY A 1 214 ? -15.186 4.449 -5.035 1.00 87.50 214 GLY A CA 1
ATOM 1627 C C . GLY A 1 214 ? -15.129 4.148 -3.536 1.00 87.50 214 GLY A C 1
ATOM 1628 O O . GLY A 1 214 ? -16.111 4.350 -2.821 1.00 87.50 214 GLY A O 1
ATOM 1629 N N . THR A 1 215 ? -13.959 3.737 -3.046 1.00 87.56 215 THR A N 1
ATOM 1630 C CA . THR A 1 215 ? -13.747 3.426 -1.627 1.00 87.56 215 THR A CA 1
ATOM 1631 C C . THR A 1 215 ? -13.755 4.690 -0.767 1.00 87.56 215 THR A C 1
ATOM 1633 O O . THR A 1 215 ? -14.411 4.723 0.272 1.00 87.56 215 THR A O 1
ATOM 1636 N N . ALA A 1 216 ? -13.111 5.773 -1.212 1.00 92.44 216 ALA A N 1
ATOM 1637 C CA . ALA A 1 216 ? -13.098 7.044 -0.484 1.00 92.44 216 ALA A CA 1
ATOM 1638 C C . ALA A 1 216 ? -14.510 7.607 -0.238 1.00 92.44 216 ALA A C 1
ATOM 1640 O O . ALA A 1 216 ? -14.775 8.183 0.819 1.00 92.44 216 ALA A O 1
ATOM 1641 N N . ALA A 1 217 ? -15.427 7.418 -1.193 1.00 91.31 217 ALA A N 1
ATOM 1642 C CA . ALA A 1 217 ? -16.793 7.929 -1.117 1.00 91.31 217 ALA A CA 1
ATOM 1643 C C . ALA A 1 217 ? -17.657 7.241 -0.046 1.00 91.31 217 ALA A C 1
ATOM 1645 O O . ALA A 1 217 ? -18.582 7.861 0.479 1.00 91.31 217 ALA A O 1
ATOM 1646 N N . ILE A 1 218 ? -17.377 5.974 0.273 1.00 89.50 218 ILE A N 1
ATOM 1647 C CA . ILE A 1 218 ? -18.171 5.180 1.225 1.00 89.50 218 ILE A CA 1
ATOM 1648 C C . ILE A 1 218 ? -17.575 5.151 2.634 1.00 89.50 218 ILE A C 1
ATOM 1650 O O . ILE A 1 218 ? -18.263 4.759 3.578 1.00 89.50 218 ILE A O 1
ATOM 1654 N N . LEU A 1 219 ? -16.311 5.552 2.793 1.00 88.62 219 LEU A N 1
ATOM 1655 C CA . LEU A 1 219 ? -15.663 5.578 4.097 1.00 88.62 219 LEU A CA 1
ATOM 1656 C C . LEU A 1 219 ? -16.173 6.748 4.963 1.00 88.62 219 LEU A C 1
ATOM 1658 O O . LEU A 1 219 ? -16.396 7.860 4.460 1.00 88.62 219 LEU A O 1
ATOM 1662 N N . PRO A 1 220 ? -16.324 6.530 6.285 1.00 88.88 220 PRO A N 1
ATOM 1663 C CA . PRO A 1 220 ? -16.508 7.625 7.230 1.00 88.88 220 PRO A CA 1
ATOM 1664 C C . PRO A 1 220 ? -15.250 8.499 7.280 1.00 88.88 220 PRO A C 1
ATOM 1666 O O . PRO A 1 220 ? -14.198 8.127 6.759 1.00 88.88 220 PRO A O 1
ATOM 1669 N N . ASP A 1 221 ? -15.346 9.659 7.924 1.00 91.50 221 ASP A N 1
ATOM 1670 C CA . ASP A 1 221 ? -14.181 10.520 8.126 1.00 91.50 221 ASP A CA 1
ATOM 1671 C C . ASP A 1 221 ? -13.165 9.802 9.021 1.00 91.50 221 ASP A C 1
ATOM 1673 O O . ASP A 1 221 ? -13.407 9.537 10.200 1.00 91.50 221 ASP A O 1
ATOM 1677 N N . CYS A 1 222 ? -12.054 9.393 8.410 1.00 90.31 222 CYS A N 1
ATOM 1678 C CA . CYS A 1 222 ? -10.996 8.623 9.043 1.00 90.31 222 CYS A CA 1
ATOM 1679 C C . CYS A 1 222 ? -9.659 8.818 8.303 1.00 90.31 222 CYS A C 1
ATOM 1681 O O . CYS A 1 222 ? -9.660 9.178 7.121 1.00 90.31 222 CYS A O 1
ATOM 1683 N N . PRO A 1 223 ? -8.518 8.503 8.946 1.00 93.50 223 PRO A N 1
ATOM 1684 C CA . PRO A 1 223 ? -7.193 8.624 8.332 1.00 93.50 223 PRO A CA 1
ATOM 1685 C C . PRO A 1 223 ? -7.034 7.894 6.991 1.00 93.50 223 PRO A C 1
ATOM 1687 O O . PRO A 1 223 ? -6.324 8.364 6.104 1.00 93.50 223 PRO A O 1
ATOM 1690 N N . LEU A 1 224 ? -7.711 6.755 6.800 1.00 94.12 224 LEU A N 1
ATOM 1691 C CA . LEU A 1 224 ? -7.658 6.046 5.520 1.00 94.12 224 LEU A CA 1
ATOM 1692 C C . LEU A 1 224 ? -8.358 6.841 4.411 1.00 94.12 224 LEU A C 1
ATOM 1694 O O . LEU A 1 224 ? -7.830 6.942 3.308 1.00 94.12 224 LEU A O 1
ATOM 1698 N N . LYS A 1 225 ? -9.517 7.445 4.694 1.00 95.19 225 LYS A N 1
ATOM 1699 C CA . LYS A 1 225 ? -10.221 8.303 3.733 1.00 95.19 2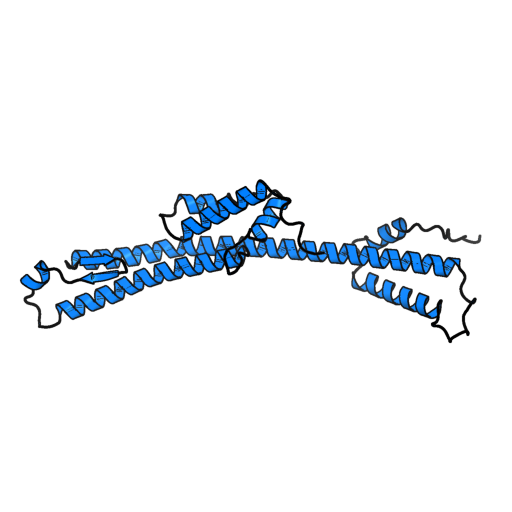25 LYS A CA 1
ATOM 1700 C C . LYS A 1 225 ? -9.393 9.532 3.364 1.00 95.19 225 LYS A C 1
ATOM 1702 O O . LYS A 1 225 ? -9.381 9.921 2.197 1.00 95.19 225 LYS A O 1
ATOM 1707 N N . GLU A 1 226 ? -8.688 10.118 4.330 1.00 95.38 226 GLU A N 1
ATOM 1708 C CA . GLU A 1 226 ? -7.750 11.219 4.079 1.00 95.38 226 GLU A CA 1
ATOM 1709 C C . GLU A 1 226 ? -6.643 10.793 3.111 1.00 95.38 226 GLU A C 1
ATOM 1711 O O . GLU A 1 226 ? -6.420 11.476 2.113 1.00 95.38 226 GLU A O 1
ATOM 1716 N N . LEU A 1 227 ? -6.021 9.628 3.337 1.00 94.81 227 LEU A N 1
ATOM 1717 C CA . LEU A 1 227 ? -5.019 9.083 2.419 1.00 94.81 227 LEU A CA 1
ATOM 1718 C C . LEU A 1 227 ? -5.600 8.825 1.024 1.00 94.81 227 LEU A C 1
ATOM 1720 O O . LEU A 1 227 ? -4.981 9.193 0.033 1.00 94.81 227 LEU A O 1
ATOM 1724 N N . LEU A 1 228 ? -6.783 8.216 0.915 1.00 95.25 228 LEU A N 1
ATOM 1725 C CA . LEU A 1 228 ? -7.398 7.971 -0.394 1.00 95.25 228 LEU A CA 1
ATOM 1726 C C . LEU A 1 228 ? -7.709 9.272 -1.135 1.00 95.25 228 LEU A C 1
ATOM 1728 O O . LEU A 1 228 ? -7.496 9.370 -2.340 1.00 95.25 228 LEU A O 1
ATOM 1732 N N . THR A 1 229 ? -8.162 10.291 -0.408 1.00 95.19 229 THR A N 1
ATOM 1733 C CA . THR A 1 229 ? -8.390 11.629 -0.965 1.00 95.19 229 THR A CA 1
ATOM 1734 C C . THR A 1 229 ? -7.079 12.258 -1.433 1.00 95.19 229 THR A C 1
ATOM 1736 O O . THR A 1 229 ? -7.047 12.870 -2.500 1.00 95.19 229 THR A O 1
ATOM 1739 N N . GLN A 1 230 ? -5.992 12.068 -0.678 1.00 94.06 230 GLN A N 1
ATOM 1740 C CA . GLN A 1 230 ? -4.652 12.481 -1.083 1.00 94.06 230 GLN A CA 1
ATOM 1741 C C . GLN A 1 230 ? -4.217 11.766 -2.371 1.00 94.06 230 GLN A C 1
ATOM 1743 O O . GLN A 1 230 ? -3.828 12.443 -3.311 1.00 94.06 230 GLN A O 1
ATOM 1748 N N . ILE A 1 231 ? -4.368 10.441 -2.465 1.00 93.81 231 ILE A N 1
ATOM 1749 C CA . ILE A 1 231 ? -4.028 9.661 -3.670 1.00 93.81 231 ILE A CA 1
ATOM 1750 C C . ILE A 1 231 ? -4.794 10.172 -4.899 1.00 93.81 231 ILE A C 1
ATOM 1752 O O . ILE A 1 231 ? -4.218 10.327 -5.974 1.00 93.81 231 ILE A O 1
ATOM 1756 N N . ILE A 1 232 ? -6.087 10.472 -4.749 1.00 94.12 232 ILE A N 1
ATOM 1757 C CA . ILE A 1 232 ? -6.922 11.024 -5.827 1.00 94.12 232 ILE A CA 1
ATOM 1758 C C . ILE A 1 232 ? -6.419 12.409 -6.256 1.00 94.12 232 ILE A C 1
ATOM 1760 O O . ILE A 1 232 ? -6.343 12.699 -7.451 1.00 94.12 232 ILE A O 1
ATOM 1764 N N . ALA A 1 233 ? -6.065 13.265 -5.295 1.00 92.94 233 ALA A N 1
ATOM 1765 C CA . ALA A 1 233 ? -5.518 14.589 -5.575 1.00 92.94 233 ALA A CA 1
ATOM 1766 C C . ALA A 1 233 ? -4.142 14.508 -6.255 1.00 92.94 233 ALA A C 1
ATOM 1768 O O . ALA A 1 233 ? -3.894 15.234 -7.218 1.00 92.94 233 ALA A O 1
ATOM 1769 N N . ASP A 1 234 ? -3.287 13.595 -5.799 1.00 92.25 234 ASP A N 1
ATOM 1770 C CA . ASP A 1 234 ? -1.971 13.314 -6.367 1.00 92.25 234 ASP A CA 1
ATOM 1771 C C . ASP A 1 234 ? -2.107 12.831 -7.821 1.00 92.25 234 ASP 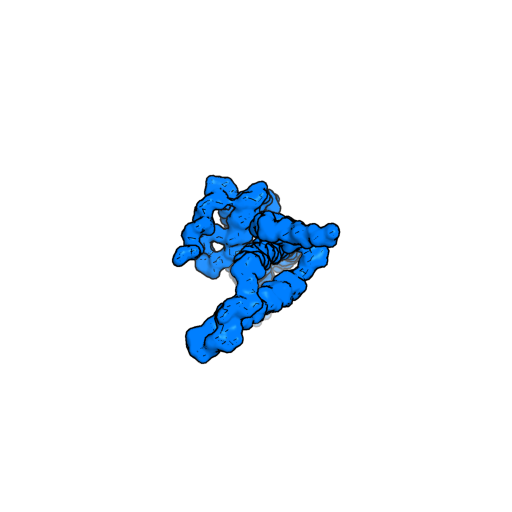A C 1
ATOM 1773 O O . ASP A 1 234 ? -1.470 13.375 -8.722 1.00 92.25 234 ASP A O 1
ATOM 1777 N N . ALA A 1 235 ? -3.021 11.894 -8.090 1.00 91.75 235 ALA A N 1
ATOM 1778 C CA . ALA A 1 235 ? -3.313 11.421 -9.443 1.00 91.75 235 ALA A CA 1
ATOM 1779 C C . ALA A 1 235 ? -3.809 12.547 -10.366 1.00 91.75 235 ALA A C 1
ATOM 1781 O O . ALA A 1 235 ? -3.341 12.673 -11.500 1.00 91.75 235 ALA A O 1
ATOM 1782 N N . ALA A 1 236 ? -4.708 13.407 -9.878 1.00 90.62 236 ALA A N 1
ATOM 1783 C CA . ALA A 1 236 ? -5.185 14.560 -10.639 1.00 90.62 236 ALA A CA 1
ATOM 1784 C C . ALA A 1 236 ? -4.060 15.571 -10.928 1.00 90.62 236 ALA A C 1
ATOM 1786 O O . ALA A 1 236 ? -3.979 16.119 -12.029 1.00 90.62 236 ALA A O 1
ATOM 1787 N N . LEU A 1 237 ? -3.170 15.806 -9.959 1.00 90.56 237 LEU A N 1
ATOM 1788 C CA . LEU A 1 237 ? -2.028 16.702 -10.121 1.00 90.56 237 LEU A CA 1
ATOM 1789 C C . LEU A 1 237 ? -1.008 16.138 -11.118 1.00 90.56 237 LEU A C 1
ATOM 1791 O O . LEU A 1 237 ? -0.528 16.881 -11.973 1.00 90.56 237 LEU A O 1
ATOM 1795 N N . ALA A 1 238 ? -0.728 14.835 -11.065 1.00 89.31 238 ALA A N 1
ATOM 1796 C CA . ALA A 1 238 ? 0.164 14.165 -12.008 1.00 89.31 238 ALA A CA 1
ATOM 1797 C C . ALA A 1 238 ? -0.374 14.221 -13.450 1.00 89.31 238 ALA A C 1
ATOM 1799 O O . ALA A 1 238 ? 0.380 14.513 -14.377 1.00 89.31 238 ALA A O 1
ATOM 1800 N N . GLN A 1 239 ? -1.686 14.040 -13.645 1.00 86.88 239 GLN A N 1
ATOM 1801 C CA . GLN A 1 239 ? -2.325 14.197 -14.960 1.00 86.88 239 GLN A CA 1
ATOM 1802 C C . GLN A 1 239 ? -2.278 15.644 -15.474 1.00 86.88 239 GLN A C 1
ATOM 1804 O O . GLN A 1 239 ? -2.122 15.874 -16.673 1.00 86.88 239 GLN A O 1
ATOM 1809 N N . ALA A 1 240 ? -2.410 16.633 -14.585 1.00 86.25 240 ALA A N 1
ATOM 1810 C CA . ALA A 1 240 ? -2.340 18.047 -14.952 1.00 86.25 240 ALA A CA 1
ATOM 1811 C C . ALA A 1 240 ? -0.910 18.508 -15.299 1.00 86.25 240 ALA A C 1
ATOM 1813 O O . ALA A 1 240 ? -0.742 19.431 -16.100 1.00 86.25 240 ALA A O 1
ATOM 1814 N N . PHE A 1 241 ? 0.113 17.869 -14.720 1.00 82.44 241 PHE A N 1
ATOM 1815 C CA . PHE A 1 241 ? 1.524 18.236 -14.878 1.00 82.44 241 PHE A CA 1
ATOM 1816 C C . PHE A 1 241 ? 2.431 17.025 -15.193 1.00 82.44 241 PHE A C 1
ATOM 1818 O O . PHE A 1 241 ? 3.345 16.729 -14.427 1.00 82.44 241 PHE A O 1
ATOM 1825 N N . PRO A 1 242 ? 2.278 16.364 -16.356 1.00 66.62 242 PRO A N 1
ATOM 1826 C CA . PRO A 1 242 ? 3.019 15.137 -16.684 1.00 66.62 242 PRO A CA 1
ATOM 1827 C C . PRO A 1 242 ? 4.543 15.325 -16.852 1.00 66.62 242 PRO A C 1
ATOM 1829 O O . PRO A 1 242 ? 5.286 14.351 -16.877 1.00 66.62 242 PRO A O 1
ATOM 1832 N N . ASN A 1 243 ? 5.038 16.568 -16.942 1.00 55.09 243 ASN A N 1
ATOM 1833 C CA . ASN A 1 243 ? 6.444 16.884 -17.243 1.00 55.09 243 ASN A CA 1
ATOM 1834 C C . ASN A 1 243 ? 7.273 17.385 -16.041 1.00 55.09 243 ASN A C 1
ATOM 1836 O O . ASN A 1 243 ? 8.401 17.836 -16.234 1.00 55.09 243 ASN A O 1
ATOM 1840 N N . SER A 1 244 ? 6.764 17.345 -14.806 1.00 50.56 244 SER A N 1
ATOM 1841 C CA . SER A 1 244 ? 7.500 17.861 -13.635 1.00 50.56 244 SER A CA 1
ATOM 1842 C C . SER A 1 244 ? 8.596 16.931 -13.088 1.00 50.56 244 SER A C 1
ATOM 1844 O O . SER A 1 244 ? 9.269 17.311 -12.135 1.00 50.56 244 SER A O 1
ATOM 1846 N N . HIS A 1 245 ? 8.812 15.745 -13.673 1.00 47.84 245 HIS A N 1
ATOM 1847 C CA . HIS A 1 245 ? 9.728 14.725 -13.129 1.00 47.84 245 HIS A CA 1
ATOM 1848 C C . HIS A 1 245 ? 10.957 14.395 -13.999 1.00 47.84 245 HIS A C 1
ATOM 1850 O O . HIS A 1 245 ? 11.740 13.523 -13.636 1.00 47.84 245 HIS A O 1
ATOM 1856 N N . SER A 1 246 ? 11.200 15.107 -15.107 1.00 39.69 246 SER A N 1
ATOM 1857 C CA . SER A 1 246 ? 12.397 14.885 -15.948 1.00 39.69 246 SER A CA 1
ATOM 1858 C C . SER A 1 246 ? 13.634 15.705 -15.551 1.00 39.69 246 SER A C 1
ATOM 1860 O O . SER A 1 246 ? 14.617 15.714 -16.288 1.00 39.69 246 SER A O 1
ATOM 1862 N N . THR A 1 247 ? 13.628 16.396 -14.410 1.00 38.28 247 THR A N 1
ATOM 1863 C CA . THR A 1 247 ? 14.772 17.208 -13.965 1.00 38.28 247 THR A CA 1
ATOM 1864 C C . THR A 1 247 ? 15.226 16.826 -12.565 1.00 38.28 247 THR A C 1
ATOM 1866 O O . THR A 1 247 ? 14.944 17.553 -11.625 1.00 38.28 247 THR A O 1
ATOM 1869 N N . GLU A 1 248 ? 15.943 15.712 -12.432 1.00 42.62 248 GLU A N 1
ATOM 1870 C CA . GLU A 1 248 ? 17.019 15.562 -11.441 1.00 42.62 248 GLU A CA 1
ATOM 1871 C C . GLU A 1 248 ? 17.875 14.339 -11.805 1.00 42.62 248 GLU A C 1
ATOM 1873 O O . GLU A 1 248 ? 17.452 13.193 -11.685 1.00 42.62 248 GLU A O 1
ATOM 1878 N N . GLY A 1 249 ? 19.071 14.598 -12.341 1.00 35.69 249 GLY A N 1
ATOM 1879 C CA . GLY A 1 249 ? 20.011 13.571 -12.796 1.00 35.69 249 GLY A CA 1
ATOM 1880 C C . GLY A 1 249 ? 20.976 14.080 -13.866 1.00 35.69 249 GLY A C 1
ATOM 1881 O O . GLY A 1 249 ? 21.067 13.484 -14.937 1.00 35.69 249 GLY A O 1
ATOM 1882 N N . GLY A 1 250 ? 21.632 15.213 -13.599 1.00 32.47 250 GLY A N 1
ATOM 1883 C CA . GLY A 1 250 ? 22.798 15.702 -14.342 1.00 32.47 250 GLY A CA 1
ATOM 1884 C C . GLY A 1 250 ? 24.049 15.594 -13.486 1.00 32.47 250 GLY A C 1
ATOM 1885 O O . GLY A 1 250 ? 23.907 15.740 -12.251 1.00 32.47 250 GLY A O 1
#

pLDDT: mean 83.57, std 14.68, range [32.47, 97.56]